Protein AF-A0A6N7EN95-F1 (afdb_monomer_lite)

Structure (mmCIF, N/CA/C/O backbone):
data_AF-A0A6N7EN95-F1
#
_entry.id   AF-A0A6N7EN95-F1
#
loop_
_atom_site.group_PDB
_atom_site.id
_atom_site.type_symbol
_atom_site.label_atom_id
_atom_site.label_alt_id
_atom_site.label_comp_id
_atom_site.label_asym_id
_atom_site.label_entity_id
_atom_site.label_seq_id
_atom_site.pdbx_PDB_ins_code
_atom_site.Cartn_x
_atom_site.Cartn_y
_atom_site.Cartn_z
_atom_site.occupancy
_atom_site.B_iso_or_equiv
_atom_site.auth_seq_id
_atom_site.auth_comp_id
_atom_site.auth_asym_id
_atom_site.auth_atom_id
_atom_site.pdbx_PDB_model_num
ATOM 1 N N . MET A 1 1 ? 85.388 50.270 72.461 1.00 39.97 1 MET A N 1
ATOM 2 C CA . MET A 1 1 ? 84.090 49.680 72.062 1.00 39.97 1 MET A CA 1
ATOM 3 C C . MET A 1 1 ? 83.543 50.421 70.844 1.00 39.97 1 MET A C 1
ATOM 5 O O . MET A 1 1 ? 82.698 51.275 71.014 1.00 39.97 1 MET A O 1
ATOM 9 N N . HIS A 1 2 ? 84.027 50.167 69.629 1.00 35.53 2 HIS A N 1
ATOM 10 C CA . HIS A 1 2 ? 83.474 50.779 68.408 1.00 35.53 2 HIS A CA 1
ATOM 11 C C . HIS A 1 2 ? 83.763 49.827 67.250 1.00 35.53 2 HIS A C 1
ATOM 13 O O . HIS A 1 2 ? 84.926 49.604 66.914 1.00 35.53 2 HIS A O 1
ATOM 19 N N . ARG A 1 3 ? 82.724 49.184 66.707 1.00 32.31 3 ARG A N 1
ATOM 20 C CA . ARG A 1 3 ? 82.883 48.308 65.543 1.00 32.31 3 ARG A CA 1
ATOM 21 C C . ARG A 1 3 ? 82.785 49.149 64.276 1.00 32.31 3 ARG A C 1
ATOM 23 O O . ARG A 1 3 ? 81.854 49.924 64.101 1.00 32.31 3 ARG A O 1
ATOM 30 N N . ARG A 1 4 ? 83.835 49.013 63.471 1.00 33.12 4 ARG A N 1
ATOM 31 C CA . ARG A 1 4 ? 84.148 49.755 62.253 1.00 33.12 4 ARG A CA 1
ATOM 32 C C . ARG A 1 4 ? 83.297 49.284 61.070 1.00 33.12 4 ARG A C 1
ATOM 34 O O . ARG A 1 4 ? 83.069 48.087 60.919 1.00 33.12 4 ARG A O 1
ATOM 41 N N . SER A 1 5 ? 82.948 50.237 60.212 1.00 30.73 5 SER A N 1
ATOM 42 C CA . SER A 1 5 ? 82.682 50.057 58.775 1.00 30.73 5 SER A CA 1
ATOM 43 C C . SER A 1 5 ? 84.017 50.143 57.984 1.00 30.73 5 SER A C 1
ATOM 45 O O . SER A 1 5 ? 85.054 50.408 58.593 1.00 30.73 5 SER A O 1
ATOM 47 N N . PRO A 1 6 ? 84.035 50.078 56.639 1.00 58.72 6 PRO A N 1
ATOM 48 C CA . PRO A 1 6 ? 83.734 48.917 55.798 1.00 58.72 6 PRO A CA 1
ATOM 49 C C . PRO A 1 6 ? 84.796 48.729 54.685 1.00 58.72 6 PRO A C 1
ATOM 51 O O . PRO A 1 6 ? 85.619 49.602 54.437 1.00 58.72 6 PRO A O 1
ATOM 54 N N . ALA A 1 7 ? 84.731 47.615 53.961 1.00 33.44 7 ALA A N 1
ATOM 55 C CA . ALA A 1 7 ? 85.091 47.502 52.543 1.00 33.44 7 ALA A CA 1
ATOM 56 C C . ALA A 1 7 ? 84.696 46.092 52.091 1.00 33.44 7 ALA A C 1
ATOM 58 O O . ALA A 1 7 ? 84.994 45.148 52.814 1.00 33.44 7 ALA A O 1
ATOM 59 N N . PHE A 1 8 ? 84.040 45.938 50.939 1.00 33.56 8 PHE A N 1
ATOM 60 C CA . PHE A 1 8 ? 84.607 45.181 49.816 1.00 33.56 8 PHE A CA 1
ATOM 61 C C . PHE A 1 8 ? 83.678 45.143 48.590 1.00 33.56 8 PHE A C 1
ATOM 63 O O . PHE A 1 8 ? 82.497 44.821 48.669 1.00 33.56 8 PHE A O 1
ATOM 70 N N . LEU A 1 9 ? 84.312 45.527 47.482 1.00 30.59 9 LEU A N 1
ATOM 71 C CA . LEU A 1 9 ? 84.196 45.147 46.073 1.00 30.59 9 LEU A CA 1
ATOM 72 C C . LEU A 1 9 ? 83.122 44.148 45.576 1.00 30.59 9 LEU A C 1
ATOM 74 O O . LEU A 1 9 ? 83.003 43.023 46.045 1.00 30.59 9 LEU A O 1
ATOM 78 N N . LEU A 1 10 ? 82.500 44.599 44.480 1.00 30.03 10 LEU A N 1
ATOM 79 C CA . LEU A 1 10 ? 82.187 43.961 43.188 1.00 30.03 10 LEU A CA 1
ATOM 80 C C . LEU A 1 10 ? 82.237 42.422 42.990 1.00 30.03 10 LEU A C 1
ATOM 82 O O . LEU A 1 10 ? 83.296 41.808 43.005 1.00 30.03 10 LEU A O 1
ATOM 86 N N . LEU A 1 11 ? 81.074 41.928 42.530 1.00 33.12 11 LEU A N 1
ATOM 87 C CA . LEU A 1 11 ? 80.771 41.357 41.195 1.00 33.12 11 LEU A CA 1
ATOM 88 C C . LEU A 1 11 ? 81.369 39.992 40.772 1.00 33.12 11 LEU A C 1
ATOM 90 O O . LEU A 1 11 ? 82.533 39.923 40.397 1.00 33.12 11 LEU A O 1
ATOM 94 N N . ALA A 1 12 ? 80.502 38.971 40.633 1.00 28.48 12 ALA A N 1
ATOM 95 C CA . ALA A 1 12 ? 80.379 38.121 39.430 1.00 28.48 12 ALA A CA 1
ATOM 96 C C . ALA A 1 12 ? 79.202 37.107 39.497 1.00 28.48 12 ALA A C 1
ATOM 98 O O . ALA A 1 12 ? 79.010 36.430 40.499 1.00 28.48 12 ALA A O 1
ATOM 99 N N . ALA A 1 13 ? 78.522 36.980 38.347 1.00 28.05 13 ALA A N 1
ATOM 100 C CA . ALA A 1 13 ? 77.900 35.793 37.728 1.00 28.05 13 ALA A CA 1
ATOM 101 C C . ALA A 1 13 ? 76.597 35.128 38.264 1.00 28.05 13 ALA A C 1
ATOM 103 O O . ALA A 1 13 ? 76.589 34.378 39.230 1.00 28.05 13 ALA A O 1
ATOM 104 N N . ALA A 1 14 ? 75.553 35.304 37.433 1.00 33.88 14 ALA A N 1
ATOM 105 C CA . ALA A 1 14 ? 74.666 34.300 36.810 1.00 33.88 14 ALA A CA 1
ATOM 106 C C . ALA A 1 14 ? 73.691 33.441 37.648 1.00 33.88 14 ALA A C 1
ATOM 108 O O . ALA A 1 14 ? 74.094 32.501 38.320 1.00 33.88 14 ALA A O 1
ATOM 109 N N . ALA A 1 15 ? 72.385 33.629 37.395 1.00 32.56 15 ALA A N 1
ATOM 110 C CA . ALA A 1 15 ? 71.439 32.527 37.173 1.00 32.56 15 ALA A CA 1
ATOM 111 C C . ALA A 1 15 ? 70.184 33.001 36.404 1.00 32.56 15 ALA A C 1
ATOM 113 O O . ALA A 1 15 ? 69.513 33.952 36.789 1.00 32.56 15 ALA A O 1
ATOM 114 N N . SER A 1 16 ? 69.955 32.307 35.291 1.00 34.66 16 SER A N 1
ATOM 115 C CA . SER A 1 16 ? 68.832 32.190 34.353 1.00 34.66 16 SER A CA 1
ATOM 116 C C . SER A 1 16 ? 67.488 32.894 34.605 1.00 34.66 16 SER A C 1
ATOM 118 O O . SER A 1 16 ? 66.854 32.748 35.647 1.00 34.66 16 SER A O 1
ATOM 120 N N . LEU A 1 17 ? 66.989 33.515 33.525 1.00 32.72 17 LEU A N 1
ATOM 121 C CA . LEU A 1 17 ? 65.579 33.842 33.298 1.00 32.72 17 LEU A CA 1
ATOM 122 C C . LEU A 1 17 ? 64.712 32.572 33.359 1.00 32.72 17 LEU A C 1
ATOM 124 O O . LEU A 1 17 ? 64.920 31.644 32.578 1.00 32.72 17 LEU A O 1
ATOM 128 N N . ALA A 1 18 ? 63.681 32.582 34.202 1.00 37.47 18 ALA A N 1
ATOM 129 C CA . ALA A 1 18 ? 62.499 31.751 34.015 1.00 37.47 18 ALA A CA 1
ATOM 130 C C . ALA A 1 18 ? 61.424 32.605 33.329 1.00 37.47 18 ALA A C 1
ATOM 132 O O . ALA A 1 18 ? 60.848 33.514 33.926 1.00 37.47 18 ALA A O 1
ATOM 133 N N . THR A 1 19 ? 61.206 32.336 32.045 1.00 41.09 19 THR A N 1
ATOM 134 C CA . THR A 1 19 ? 60.115 32.894 31.244 1.00 41.09 19 THR A CA 1
ATOM 135 C C . THR A 1 19 ? 58.776 32.465 31.839 1.00 41.09 19 THR A C 1
ATOM 137 O O . THR A 1 19 ? 58.497 31.273 31.958 1.00 41.09 19 THR A O 1
ATOM 140 N N . VAL A 1 20 ? 57.934 33.436 32.193 1.00 43.06 20 VAL A N 1
ATOM 141 C CA . VAL A 1 20 ? 56.531 33.198 32.544 1.00 43.06 20 VAL A CA 1
ATOM 142 C C . VAL A 1 20 ? 55.789 32.858 31.252 1.00 43.06 20 VAL A C 1
ATOM 144 O O . VAL A 1 20 ? 55.612 33.710 30.384 1.00 43.06 20 VAL A O 1
ATOM 147 N N . LEU A 1 21 ? 55.399 31.593 31.101 1.00 36.94 21 LEU A N 1
ATOM 148 C CA . LEU A 1 21 ? 54.549 31.139 30.007 1.00 36.94 21 LEU A CA 1
ATOM 149 C C . LEU A 1 21 ? 53.109 31.579 30.314 1.00 36.94 21 LEU A C 1
ATOM 151 O O . LEU A 1 21 ? 52.376 30.896 31.026 1.00 36.94 21 LEU A O 1
ATOM 155 N N . SER A 1 22 ? 52.705 32.747 29.816 1.00 46.09 22 SER A N 1
ATOM 156 C CA . SER A 1 22 ? 51.291 33.125 29.793 1.00 46.09 22 SER A CA 1
ATOM 157 C C . SER A 1 22 ? 50.573 32.208 28.807 1.00 46.09 22 SER A C 1
ATOM 159 O O . SER A 1 22 ? 50.680 32.380 27.593 1.00 46.09 22 SER A O 1
ATOM 161 N N . LEU A 1 23 ? 49.863 31.209 29.330 1.00 34.00 23 LEU A N 1
ATOM 162 C CA . LEU A 1 23 ? 48.922 30.401 28.564 1.00 34.00 23 LEU A CA 1
ATOM 163 C C . LEU A 1 23 ? 47.758 31.307 28.150 1.00 34.00 23 LEU A C 1
ATOM 165 O O . LEU A 1 23 ? 46.778 31.448 28.878 1.00 34.00 23 LEU A O 1
ATOM 169 N N . THR A 1 24 ? 47.871 31.933 26.977 1.00 40.28 24 THR A N 1
ATOM 170 C CA . THR A 1 24 ? 46.675 32.333 26.240 1.00 40.28 24 THR A CA 1
ATOM 171 C C . THR A 1 24 ? 45.939 31.034 25.951 1.00 40.28 24 THR A C 1
ATOM 173 O O . THR A 1 24 ? 46.460 30.136 25.288 1.00 40.28 24 THR A O 1
ATOM 176 N N . THR A 1 25 ? 44.764 30.884 26.544 1.00 40.81 25 THR A N 1
ATOM 177 C CA . THR A 1 25 ? 43.840 29.817 26.189 1.00 40.81 25 THR A CA 1
ATOM 178 C C . THR A 1 25 ? 43.548 30.010 24.704 1.00 40.81 25 THR A C 1
ATOM 180 O O . THR A 1 25 ? 43.082 31.092 24.335 1.00 40.81 25 THR A O 1
ATOM 183 N N . PRO A 1 26 ? 43.844 29.046 23.815 1.00 40.31 26 PRO A N 1
ATOM 184 C CA . PRO A 1 26 ? 43.275 29.135 22.487 1.00 40.31 26 PRO A CA 1
ATOM 185 C C . PRO A 1 26 ? 41.761 29.131 22.685 1.00 40.31 26 PRO A C 1
ATOM 187 O O . PRO A 1 26 ? 41.236 28.313 23.448 1.00 40.31 26 PRO A O 1
ATOM 190 N N . ALA A 1 27 ? 41.067 30.071 22.044 1.00 45.62 27 ALA A N 1
ATOM 191 C CA . ALA A 1 27 ? 39.641 29.932 21.830 1.00 45.62 27 ALA A CA 1
ATOM 192 C C . ALA A 1 27 ? 39.467 28.587 21.122 1.00 45.62 27 ALA A C 1
ATOM 194 O O . ALA A 1 27 ? 39.793 28.446 19.945 1.00 45.62 27 ALA A O 1
ATOM 195 N N . THR A 1 28 ? 39.074 27.575 21.892 1.00 39.22 28 THR A N 1
ATOM 196 C CA . THR A 1 28 ? 38.545 26.332 21.358 1.00 39.22 28 THR A CA 1
ATOM 197 C C . THR A 1 28 ? 37.402 26.782 20.472 1.00 39.22 28 THR A C 1
ATOM 199 O O . THR A 1 28 ? 36.411 27.319 20.969 1.00 39.22 28 THR A O 1
ATOM 202 N N . ALA A 1 29 ? 37.592 26.663 19.157 1.00 43.88 29 ALA A N 1
ATOM 203 C CA . ALA A 1 29 ? 36.465 26.559 18.257 1.00 43.88 29 ALA A CA 1
ATOM 204 C C . ALA A 1 29 ? 35.543 25.535 18.914 1.00 43.88 29 ALA A C 1
ATOM 206 O O . ALA A 1 29 ? 36.007 24.443 19.261 1.00 43.88 29 ALA A O 1
ATOM 207 N N . ALA A 1 30 ? 34.306 25.943 19.210 1.00 36.22 30 ALA A N 1
ATOM 208 C CA . ALA A 1 30 ? 33.291 25.003 19.647 1.00 36.22 30 ALA A CA 1
ATOM 209 C C . ALA A 1 30 ? 33.414 23.771 18.742 1.00 36.22 30 ALA A C 1
ATOM 211 O O . ALA A 1 30 ? 33.622 23.969 17.537 1.00 36.22 30 ALA A O 1
ATOM 212 N N . PRO A 1 31 ? 33.385 22.537 19.280 1.00 39.22 31 PRO A N 1
ATOM 213 C CA . PRO A 1 31 ? 33.208 21.401 18.398 1.00 39.22 31 PRO A CA 1
ATOM 214 C C . PRO A 1 31 ? 32.013 21.765 17.523 1.00 39.22 31 PRO A C 1
ATOM 216 O O . PRO A 1 31 ? 30.967 22.170 18.034 1.00 39.22 31 PRO A O 1
ATOM 219 N N . GLU A 1 32 ? 32.218 21.775 16.210 1.00 42.56 32 GLU A N 1
ATOM 220 C CA . GLU A 1 32 ? 31.098 21.693 15.298 1.00 42.56 32 GLU A CA 1
ATOM 221 C C . GLU A 1 32 ? 30.432 20.388 15.717 1.00 42.56 32 GLU A C 1
ATOM 223 O O . GLU A 1 32 ? 30.977 19.310 15.483 1.00 42.56 32 GLU A O 1
ATOM 228 N N . ASP A 1 33 ? 29.374 20.500 16.522 1.00 35.94 33 ASP A N 1
ATOM 229 C CA . ASP A 1 33 ? 28.506 19.395 16.866 1.00 35.94 33 ASP A CA 1
ATOM 230 C C . ASP A 1 33 ? 27.955 18.927 15.518 1.00 35.94 33 ASP A C 1
ATOM 232 O O . ASP A 1 33 ? 26.940 19.430 15.033 1.00 35.94 33 ASP A O 1
ATOM 236 N N . GLU A 1 34 ? 28.686 18.030 14.850 1.00 48.00 34 GLU A N 1
ATOM 237 C CA . GLU A 1 34 ? 28.149 17.191 13.799 1.00 48.00 34 GLU A CA 1
ATOM 238 C C . GLU A 1 34 ? 27.002 16.448 14.472 1.00 48.00 34 GLU A C 1
ATOM 240 O O . GLU A 1 34 ? 27.200 15.439 15.155 1.00 48.00 34 GLU A O 1
ATOM 245 N N . GLU A 1 35 ? 25.794 17.008 14.359 1.00 48.88 35 GLU A N 1
ATOM 246 C CA . GLU A 1 35 ? 24.576 16.286 14.673 1.00 48.88 35 GLU A CA 1
ATOM 247 C C . GLU A 1 35 ? 24.741 14.893 14.063 1.00 48.88 35 GLU A C 1
ATOM 249 O O . GLU A 1 35 ? 25.069 14.811 12.873 1.00 48.88 35 GLU A O 1
ATOM 254 N N . PRO A 1 36 ? 24.563 13.801 14.833 1.00 51.09 36 PRO A N 1
ATOM 255 C CA . PRO A 1 36 ? 24.619 12.471 14.257 1.00 51.09 36 PRO A CA 1
ATOM 256 C C . PRO A 1 36 ? 23.619 12.469 13.110 1.00 51.09 36 PRO A C 1
ATOM 258 O O . PRO A 1 36 ? 22.418 12.617 13.341 1.00 51.09 36 PRO A O 1
ATOM 261 N N . VAL A 1 37 ? 24.146 12.416 11.884 1.00 63.66 37 VAL A N 1
ATOM 262 C CA . VAL A 1 37 ? 23.413 12.650 10.642 1.00 63.66 37 VAL A CA 1
ATOM 263 C C . VAL A 1 37 ? 22.156 11.795 10.712 1.00 63.66 37 VAL A C 1
ATOM 265 O O . VAL A 1 37 ? 22.244 10.570 10.676 1.00 63.66 37 VAL A O 1
ATOM 268 N N . GLY A 1 38 ? 20.995 12.418 10.947 1.00 80.94 38 GLY A N 1
ATOM 269 C CA . GLY A 1 38 ? 19.787 11.677 11.311 1.00 80.94 38 GLY A CA 1
ATOM 270 C C . GLY A 1 38 ? 19.462 10.589 10.277 1.00 80.94 38 GLY A C 1
ATOM 271 O O . GLY A 1 38 ? 19.929 10.663 9.140 1.00 80.94 38 GLY A O 1
ATOM 272 N N . PRO A 1 39 ? 18.647 9.576 10.612 1.00 87.56 39 PRO A N 1
ATOM 273 C CA . PRO A 1 39 ? 18.440 8.407 9.749 1.00 87.56 39 PRO A CA 1
ATOM 274 C C . PRO A 1 39 ? 18.016 8.758 8.309 1.00 87.56 39 PRO A C 1
ATOM 276 O O . PRO A 1 39 ? 18.431 8.092 7.364 1.00 87.56 39 PRO A O 1
ATOM 279 N N . LEU A 1 40 ? 17.252 9.843 8.133 1.00 90.56 40 LEU A N 1
ATOM 280 C CA . LEU A 1 40 ? 16.866 10.396 6.828 1.00 90.56 40 LEU A CA 1
ATOM 281 C C . LEU A 1 40 ? 18.088 10.910 6.043 1.00 90.56 40 LEU A C 1
ATOM 283 O O . LEU A 1 40 ? 18.313 10.495 4.909 1.00 90.56 40 LEU A O 1
ATOM 287 N N . ASN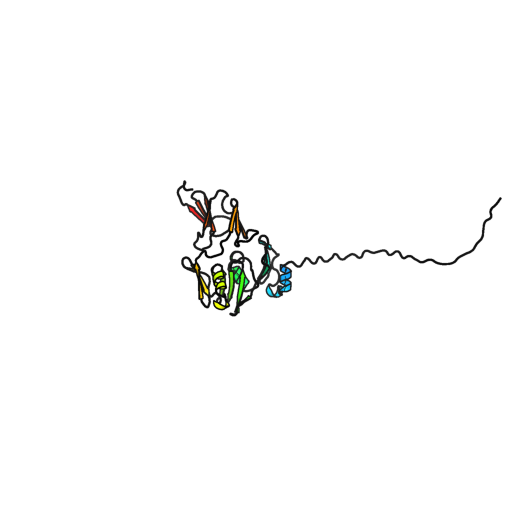 A 1 41 ? 18.927 11.732 6.672 1.00 89.94 41 ASN A N 1
ATOM 288 C CA . ASN A 1 41 ? 20.134 12.292 6.061 1.00 89.94 41 ASN A CA 1
ATOM 289 C C . ASN A 1 41 ? 21.179 11.201 5.765 1.00 89.94 41 ASN A C 1
ATOM 291 O O . ASN A 1 41 ? 21.843 11.245 4.733 1.00 89.94 41 ASN A O 1
ATOM 295 N N . THR A 1 42 ? 21.282 10.179 6.624 1.00 92.25 42 THR A N 1
ATOM 296 C CA . THR A 1 42 ? 22.133 9.005 6.360 1.00 92.25 42 THR A CA 1
ATOM 297 C C . THR A 1 42 ? 21.669 8.277 5.104 1.00 92.25 42 THR A C 1
ATOM 299 O O . THR A 1 42 ? 22.482 7.890 4.267 1.00 92.25 42 THR A O 1
ATOM 302 N N . TRP A 1 43 ? 20.354 8.096 4.948 1.00 94.12 43 TRP A N 1
ATOM 303 C CA . TRP A 1 43 ? 19.804 7.480 3.747 1.00 94.12 43 TRP A CA 1
ATOM 304 C C . TRP A 1 43 ? 20.080 8.334 2.507 1.00 94.12 43 TRP A C 1
ATOM 306 O O . TRP A 1 43 ? 20.535 7.788 1.504 1.00 94.12 43 TRP A O 1
ATOM 316 N N . MET A 1 44 ? 19.878 9.654 2.592 1.00 95.00 44 MET A N 1
ATOM 317 C CA . MET A 1 44 ? 20.168 10.586 1.497 1.00 95.00 44 MET A CA 1
ATOM 318 C C . MET A 1 44 ? 21.626 10.488 1.040 1.00 95.00 44 MET A C 1
ATOM 320 O O . MET A 1 44 ? 21.883 10.399 -0.156 1.00 95.00 44 MET A O 1
ATOM 324 N N . PHE A 1 45 ? 22.574 10.433 1.976 1.00 92.75 45 PHE A N 1
ATOM 325 C CA . PHE A 1 45 ? 23.996 10.307 1.660 1.00 92.75 45 PHE A CA 1
ATOM 326 C C . PHE A 1 45 ? 24.350 8.946 1.039 1.00 92.75 45 PHE A C 1
ATOM 328 O O . PHE A 1 45 ? 25.057 8.884 0.040 1.00 92.75 45 PHE A O 1
ATOM 335 N N . ASN A 1 46 ? 23.831 7.847 1.594 1.00 93.50 46 ASN A N 1
ATOM 336 C CA . ASN A 1 46 ? 24.215 6.493 1.177 1.00 93.50 46 ASN A CA 1
ATOM 337 C C . ASN A 1 46 ? 23.545 6.001 -0.118 1.00 93.50 46 ASN A C 1
ATOM 339 O O . ASN A 1 46 ? 23.933 4.953 -0.628 1.00 93.50 46 ASN A O 1
ATOM 343 N N . ASN A 1 47 ? 22.506 6.685 -0.608 1.00 93.75 47 ASN A N 1
ATOM 344 C CA . ASN A 1 47 ? 21.678 6.217 -1.728 1.00 93.75 47 ASN A CA 1
ATOM 345 C C . ASN A 1 47 ? 21.584 7.239 -2.868 1.00 93.75 47 ASN A C 1
ATOM 347 O O . ASN A 1 47 ? 20.611 7.201 -3.621 1.00 93.75 47 ASN A O 1
ATOM 351 N N . ASP A 1 48 ? 22.537 8.173 -2.957 1.00 94.69 48 ASP A N 1
ATOM 352 C CA . ASP A 1 48 ? 22.501 9.291 -3.910 1.00 94.69 48 ASP A CA 1
ATOM 353 C C . ASP A 1 48 ? 21.136 10.004 -3.877 1.00 94.69 48 ASP A C 1
ATOM 355 O O . ASP A 1 48 ? 20.479 10.250 -4.890 1.00 94.69 48 ASP A O 1
ATOM 359 N N . GLY A 1 49 ? 20.652 10.270 -2.661 1.00 93.25 49 GLY A N 1
ATOM 360 C CA . GLY A 1 49 ? 19.270 10.656 -2.401 1.00 93.25 49 GLY A CA 1
ATOM 361 C C . GLY A 1 49 ? 18.851 11.932 -3.119 1.00 93.25 49 GLY A C 1
ATOM 362 O O . GLY A 1 49 ? 17.707 12.027 -3.547 1.00 93.25 49 GLY A O 1
ATOM 363 N N . GLU A 1 50 ? 19.766 12.875 -3.333 1.00 93.94 50 GLU A N 1
ATOM 364 C CA . GLU A 1 50 ? 19.497 14.077 -4.132 1.00 93.94 50 GLU A CA 1
ATOM 365 C C . GLU A 1 50 ? 19.170 13.743 -5.596 1.00 93.94 50 GLU A C 1
ATOM 367 O O . GLU A 1 50 ? 18.239 14.305 -6.175 1.00 93.94 50 GLU A O 1
ATOM 372 N N . ASP A 1 51 ? 19.840 12.760 -6.198 1.00 96.12 51 ASP A N 1
ATOM 373 C CA . ASP A 1 51 ? 19.527 12.333 -7.563 1.00 96.12 51 ASP A CA 1
ATOM 374 C C . ASP A 1 51 ? 18.185 11.586 -7.613 1.00 96.12 51 ASP A C 1
ATOM 376 O O . ASP A 1 51 ? 17.352 11.815 -8.509 1.00 96.12 51 ASP A O 1
ATOM 380 N N . VAL A 1 52 ? 17.941 10.731 -6.615 1.00 95.56 52 VAL A N 1
ATOM 381 C CA . VAL A 1 52 ? 16.751 9.873 -6.519 1.00 95.56 52 VAL A CA 1
ATOM 382 C C . VAL A 1 52 ? 15.483 10.664 -6.182 1.00 95.56 52 VAL A C 1
ATOM 384 O O . VAL A 1 52 ? 14.464 10.534 -6.866 1.00 95.56 52 VAL A O 1
ATOM 387 N N . LEU A 1 53 ? 15.529 11.473 -5.126 1.00 96.94 53 LEU A N 1
ATOM 388 C CA . LEU A 1 53 ? 14.391 12.181 -4.539 1.00 96.94 53 LEU A CA 1
ATOM 389 C C . LEU A 1 53 ? 14.347 13.665 -4.909 1.00 96.94 53 LEU A C 1
ATOM 391 O O . LEU A 1 53 ? 13.259 14.246 -4.920 1.00 96.94 53 LEU A O 1
ATOM 395 N N . GLY A 1 54 ? 15.482 14.264 -5.264 1.00 96.56 54 GLY A N 1
ATOM 396 C CA . GLY A 1 54 ? 15.616 15.715 -5.339 1.00 96.56 54 GLY A CA 1
ATOM 397 C C . GLY A 1 54 ? 15.599 16.372 -3.960 1.00 96.56 54 GLY A C 1
ATOM 398 O O . GLY A 1 54 ? 15.450 15.714 -2.924 1.00 96.56 54 GLY A O 1
ATOM 399 N N . GLY A 1 55 ? 15.681 17.701 -3.978 1.00 94.06 55 GLY A N 1
ATOM 400 C CA . GLY A 1 55 ? 15.731 18.494 -2.758 1.00 94.06 55 GLY A CA 1
ATOM 401 C C . GLY A 1 55 ? 14.479 18.350 -1.889 1.00 94.06 55 GLY A C 1
ATOM 402 O O . GLY A 1 55 ? 13.378 18.036 -2.362 1.00 94.06 55 GLY A O 1
ATOM 403 N N . GLU A 1 56 ? 14.661 18.613 -0.600 1.00 95.69 56 GLU A N 1
ATOM 404 C CA . GLU A 1 56 ? 13.596 18.639 0.399 1.00 95.69 56 GLU A CA 1
ATOM 405 C C . GLU A 1 56 ? 12.552 19.721 0.075 1.00 95.69 56 GLU A C 1
ATOM 407 O O . GLU A 1 56 ? 12.871 20.844 -0.319 1.00 95.69 56 GLU A O 1
ATOM 412 N N . THR A 1 57 ? 11.277 19.388 0.263 1.00 97.38 57 THR A N 1
ATOM 413 C CA . THR A 1 57 ? 10.139 20.307 0.061 1.00 97.38 57 THR A CA 1
ATOM 414 C C . THR A 1 57 ? 9.309 20.508 1.327 1.00 97.38 57 THR A C 1
ATOM 416 O O . THR A 1 57 ? 8.407 21.345 1.355 1.00 97.38 57 THR A O 1
ATOM 419 N N . SER A 1 58 ? 9.628 19.774 2.394 1.00 96.12 58 SER A N 1
ATOM 420 C CA . SER A 1 58 ? 9.046 19.948 3.720 1.00 96.12 58 SER A CA 1
ATOM 421 C C . SER A 1 58 ? 10.102 19.766 4.808 1.00 96.12 58 SER A C 1
ATOM 423 O O . SER A 1 58 ? 11.104 19.077 4.621 1.00 96.12 58 SER A O 1
ATOM 425 N N . ALA A 1 59 ? 9.821 20.296 5.998 1.00 93.06 59 ALA A N 1
ATOM 426 C CA . ALA A 1 59 ? 10.450 19.779 7.208 1.00 93.06 59 ALA A CA 1
ATOM 427 C C . ALA A 1 59 ? 10.003 18.323 7.453 1.00 93.06 59 ALA A C 1
ATOM 429 O O . ALA A 1 59 ? 8.939 17.905 6.977 1.00 93.06 59 ALA A O 1
ATOM 430 N N . ARG A 1 60 ? 10.783 17.560 8.227 1.00 92.75 60 ARG A N 1
ATOM 431 C CA . ARG A 1 60 ? 10.343 16.261 8.760 1.00 92.75 60 ARG A CA 1
ATOM 432 C C . ARG A 1 60 ? 9.086 16.430 9.618 1.00 92.75 60 ARG A C 1
ATOM 434 O O . ARG A 1 60 ? 9.019 17.341 10.442 1.00 92.75 60 ARG A O 1
ATOM 441 N N . TYR A 1 61 ? 8.112 15.541 9.458 1.00 89.75 61 TYR A N 1
ATOM 442 C CA . TYR A 1 61 ? 6.863 15.550 10.218 1.00 89.75 61 TYR A CA 1
ATOM 443 C C . TYR A 1 61 ? 6.505 14.148 10.713 1.00 89.75 61 TYR A C 1
ATOM 445 O O . TYR A 1 61 ? 6.822 13.139 10.083 1.00 89.75 61 TYR A O 1
ATOM 453 N N . GLN A 1 62 ? 5.867 14.081 11.880 1.00 86.56 62 GLN A N 1
ATOM 454 C CA . GLN A 1 62 ? 5.516 12.822 12.526 1.00 86.56 62 GLN A CA 1
ATOM 455 C C . GLN A 1 62 ? 4.283 12.197 11.857 1.00 86.56 62 GLN A C 1
ATOM 457 O O . GLN A 1 62 ? 3.288 12.878 11.620 1.00 86.56 62 GLN A O 1
ATOM 462 N N . ILE A 1 63 ? 4.354 10.898 11.560 1.00 83.31 63 ILE A N 1
ATOM 463 C CA . ILE A 1 63 ? 3.298 10.115 10.882 1.00 83.31 63 ILE A CA 1
ATOM 464 C C . ILE A 1 63 ? 2.847 8.899 11.703 1.00 83.31 63 ILE A C 1
ATOM 466 O O . ILE A 1 63 ? 2.092 8.058 11.227 1.00 83.31 63 ILE A O 1
ATOM 470 N N . GLY A 1 64 ? 3.343 8.788 12.931 1.00 75.12 64 GLY A N 1
ATOM 471 C CA . GLY A 1 64 ? 3.055 7.724 13.880 1.00 75.12 64 GLY A CA 1
ATOM 472 C C . GLY A 1 64 ? 3.931 7.892 15.118 1.00 75.12 64 GLY A C 1
ATOM 473 O O . GLY A 1 64 ? 4.813 8.751 15.149 1.00 75.12 64 GLY A O 1
ATOM 474 N N . LEU A 1 65 ? 3.717 7.078 16.151 1.00 66.19 65 LEU A N 1
ATOM 475 C CA . LEU A 1 65 ? 4.433 7.252 17.419 1.00 66.19 65 LEU A CA 1
ATOM 476 C C . LEU A 1 65 ? 5.964 7.174 17.260 1.00 66.19 65 LEU A C 1
ATOM 478 O O . LEU A 1 65 ? 6.670 7.977 17.856 1.00 66.19 65 LEU A O 1
ATOM 482 N N . ASN A 1 66 ? 6.445 6.276 16.394 1.00 79.38 66 ASN A N 1
ATOM 483 C CA . ASN A 1 66 ? 7.867 6.061 16.097 1.00 79.38 66 ASN A CA 1
ATOM 484 C C . ASN A 1 66 ? 8.160 6.168 14.593 1.00 79.38 66 ASN A C 1
ATOM 486 O O . ASN A 1 66 ? 8.971 5.414 14.057 1.00 79.38 66 ASN A O 1
ATOM 490 N N . ALA A 1 67 ? 7.434 7.041 13.893 1.00 86.56 67 ALA A N 1
ATOM 491 C CA . ALA A 1 67 ? 7.574 7.189 12.454 1.00 86.56 67 ALA A CA 1
ATOM 492 C C . ALA A 1 67 ? 7.521 8.656 12.028 1.00 86.56 67 ALA A C 1
ATOM 494 O O . ALA A 1 67 ? 6.684 9.432 12.500 1.00 86.56 67 ALA A O 1
ATOM 495 N N . TYR A 1 68 ? 8.385 9.009 11.081 1.00 91.25 68 TYR A N 1
ATOM 496 C CA . TYR A 1 68 ? 8.481 10.342 10.497 1.00 91.25 68 TYR A CA 1
ATOM 497 C C . TYR A 1 68 ? 8.564 10.238 8.976 1.00 91.25 68 TYR A C 1
ATOM 499 O O . TYR A 1 68 ? 9.105 9.267 8.443 1.00 91.25 68 TYR A O 1
ATOM 507 N N . ALA A 1 69 ? 8.059 11.251 8.282 1.00 94.94 69 ALA A N 1
ATOM 508 C CA . ALA A 1 69 ? 8.255 11.415 6.850 1.00 94.94 69 ALA A CA 1
ATOM 509 C C . ALA A 1 69 ? 8.789 12.804 6.514 1.00 94.94 69 ALA A C 1
ATOM 511 O O . ALA A 1 69 ? 8.634 13.756 7.280 1.00 94.94 69 ALA A O 1
ATOM 512 N N . GLN A 1 70 ? 9.391 12.901 5.336 1.00 97.56 70 GLN A N 1
ATOM 513 C CA . GLN A 1 70 ? 9.799 14.151 4.717 1.00 97.56 70 GLN A CA 1
ATOM 514 C C . GLN A 1 70 ? 9.454 14.118 3.228 1.00 97.56 70 GLN A C 1
ATOM 516 O O . GLN A 1 70 ? 9.697 13.116 2.549 1.00 97.56 70 GLN A O 1
ATOM 521 N N . GLU A 1 71 ? 8.849 15.195 2.727 1.00 97.69 71 GLU A N 1
ATOM 522 C CA . GLU A 1 71 ? 8.541 15.339 1.306 1.00 97.69 71 GLU A CA 1
ATOM 523 C C . GLU A 1 71 ? 9.764 15.837 0.539 1.00 97.69 71 GLU A C 1
ATOM 525 O O . GLU A 1 71 ? 10.423 16.798 0.942 1.00 97.69 71 GLU A O 1
ATOM 530 N N . HIS A 1 72 ? 9.992 15.253 -0.629 1.00 97.94 72 HIS A N 1
ATOM 531 C CA . HIS A 1 72 ? 10.991 15.673 -1.603 1.00 97.94 72 HIS A CA 1
ATOM 532 C C . HIS A 1 72 ? 10.334 15.882 -2.969 1.00 97.94 72 HIS A C 1
ATOM 534 O O . HIS A 1 72 ? 9.212 15.442 -3.227 1.00 97.94 72 HIS A O 1
ATOM 540 N N . GLN A 1 73 ? 11.047 16.532 -3.883 1.00 97.38 73 GLN A N 1
ATOM 541 C CA . GLN A 1 73 ? 10.526 16.874 -5.211 1.00 97.38 73 GLN A CA 1
ATOM 542 C C . GLN A 1 73 ? 9.982 15.669 -6.000 1.00 97.38 73 GLN A C 1
ATOM 544 O O . GLN A 1 73 ? 8.975 15.789 -6.697 1.00 97.38 73 GLN A O 1
ATOM 549 N N . LYS A 1 74 ? 10.645 14.509 -5.913 1.00 97.25 74 LYS A N 1
ATOM 550 C CA . LYS A 1 74 ? 10.319 13.296 -6.686 1.00 97.25 74 LYS A CA 1
ATOM 551 C C . LYS A 1 74 ? 9.728 12.172 -5.834 1.00 97.25 74 LYS A C 1
ATOM 553 O O . LYS A 1 74 ? 9.501 11.076 -6.356 1.00 97.25 74 LYS A O 1
ATOM 558 N N . GLY A 1 75 ? 9.498 12.393 -4.543 1.00 97.94 75 GLY A N 1
ATOM 559 C CA . GLY A 1 75 ? 9.086 11.322 -3.649 1.00 97.94 75 GLY A CA 1
ATOM 560 C C . GLY A 1 75 ? 8.981 11.729 -2.193 1.00 97.94 75 GLY A C 1
ATOM 561 O O . GLY A 1 75 ? 8.976 12.903 -1.845 1.00 97.94 75 GLY A O 1
ATOM 562 N N . ARG A 1 76 ? 8.907 10.722 -1.332 1.00 98.31 76 ARG A N 1
ATOM 563 C CA . ARG A 1 76 ? 8.830 10.891 0.113 1.00 98.31 76 ARG A CA 1
ATOM 564 C C . ARG A 1 76 ? 9.741 9.892 0.798 1.00 98.31 76 ARG A C 1
ATOM 566 O O . ARG A 1 76 ? 9.727 8.708 0.451 1.00 98.31 76 ARG A O 1
ATOM 573 N N . LEU A 1 77 ? 10.497 10.369 1.777 1.00 98.06 77 LEU A N 1
ATOM 574 C CA . LEU A 1 77 ? 11.360 9.538 2.600 1.00 98.06 77 LEU A CA 1
ATOM 575 C C . LEU A 1 77 ? 10.656 9.222 3.920 1.00 98.06 77 LEU A C 1
ATOM 577 O O . LEU A 1 77 ? 10.111 10.115 4.566 1.00 98.06 77 LEU A O 1
ATOM 581 N N . TYR A 1 78 ? 10.642 7.947 4.295 1.00 96.69 78 TYR A N 1
ATOM 582 C CA . TYR A 1 78 ? 10.006 7.441 5.506 1.00 96.69 78 TYR A CA 1
ATOM 583 C C . TYR A 1 78 ? 11.066 6.892 6.446 1.00 96.69 78 TYR A C 1
ATOM 585 O O . TYR A 1 78 ? 11.826 6.023 6.039 1.00 96.69 78 TYR A O 1
ATOM 593 N N . ALA A 1 79 ? 11.076 7.335 7.700 1.00 94.88 79 ALA A N 1
ATOM 594 C CA . ALA A 1 79 ? 11.816 6.700 8.784 1.00 94.88 79 ALA A CA 1
ATOM 595 C C . ALA A 1 79 ? 10.813 6.033 9.728 1.00 94.88 79 ALA A C 1
ATOM 597 O O . ALA A 1 79 ? 9.977 6.711 10.324 1.00 94.88 79 ALA A O 1
ATOM 598 N N . THR A 1 80 ? 10.870 4.708 9.834 1.00 91.44 80 THR A N 1
ATOM 599 C CA . THR A 1 80 ? 9.912 3.883 10.587 1.00 91.44 80 THR A CA 1
ATOM 600 C C . THR A 1 80 ? 10.651 2.811 11.395 1.00 91.44 80 THR A C 1
ATOM 602 O O . THR A 1 80 ? 11.847 2.613 11.168 1.00 91.44 80 THR A O 1
ATOM 605 N N . PRO A 1 81 ? 9.980 2.063 12.292 1.00 87.00 81 PRO A N 1
ATOM 606 C CA . PRO A 1 81 ? 10.632 0.984 13.037 1.00 87.00 81 PRO A CA 1
ATOM 607 C C . PRO A 1 81 ? 11.226 -0.129 12.161 1.00 87.00 81 PRO A C 1
ATOM 609 O O . PRO A 1 81 ? 12.136 -0.818 12.611 1.00 87.00 81 PRO A O 1
ATOM 612 N N . VAL A 1 82 ? 10.737 -0.304 10.925 1.00 86.06 82 VAL A N 1
ATOM 613 C CA . VAL A 1 82 ? 11.272 -1.303 9.981 1.00 86.06 82 VAL A CA 1
ATOM 614 C C . VAL A 1 82 ? 12.477 -0.796 9.185 1.00 86.06 82 VAL A C 1
ATOM 616 O O . VAL A 1 82 ? 13.180 -1.598 8.578 1.00 86.06 82 VAL A O 1
ATOM 619 N N . GLY A 1 83 ? 12.749 0.513 9.210 1.00 89.88 83 GLY A N 1
ATOM 620 C CA . GLY A 1 83 ? 13.874 1.119 8.506 1.00 89.88 83 GLY A CA 1
ATOM 621 C C . GLY A 1 83 ? 13.547 2.456 7.848 1.00 89.88 83 GLY A C 1
ATOM 622 O O . GLY A 1 83 ? 12.461 3.026 8.024 1.00 89.88 83 GLY A O 1
ATOM 623 N N . VAL A 1 84 ? 14.528 2.953 7.088 1.00 96.25 84 VAL A N 1
ATOM 624 C CA . VAL A 1 84 ? 14.401 4.160 6.266 1.00 96.25 84 VAL A CA 1
ATOM 625 C C . VAL A 1 84 ? 14.217 3.762 4.808 1.00 96.25 84 VAL A C 1
ATOM 627 O O . VAL A 1 84 ? 15.094 3.126 4.224 1.00 96.25 84 VAL A O 1
ATOM 630 N N . HIS A 1 85 ? 13.090 4.150 4.216 1.00 97.88 85 HIS A N 1
ATOM 631 C CA . HIS A 1 85 ? 12.747 3.796 2.842 1.00 97.88 85 HIS A CA 1
ATOM 632 C C . HIS A 1 85 ? 12.175 4.994 2.089 1.00 97.88 85 HIS A C 1
ATOM 634 O O . HIS A 1 85 ? 11.284 5.697 2.571 1.00 97.88 85 HIS A O 1
ATOM 640 N N . ALA A 1 86 ? 12.664 5.200 0.870 1.00 98.12 86 ALA A N 1
ATOM 641 C CA . ALA A 1 86 ? 12.117 6.178 -0.056 1.00 98.12 86 ALA A CA 1
ATOM 642 C C . ALA A 1 86 ? 11.015 5.557 -0.913 1.00 98.12 86 ALA A C 1
ATOM 644 O O . ALA A 1 86 ? 11.176 4.455 -1.436 1.00 98.12 86 ALA A O 1
ATOM 645 N N . VAL A 1 87 ? 9.937 6.303 -1.131 1.00 98.62 87 VAL A N 1
ATOM 646 C CA . VAL A 1 87 ? 8.940 6.017 -2.167 1.00 98.62 87 VAL A CA 1
ATOM 647 C C . VAL A 1 87 ? 9.044 7.138 -3.190 1.00 98.62 87 VAL A C 1
ATOM 649 O O . VAL A 1 87 ? 8.799 8.294 -2.850 1.00 98.62 87 VAL A O 1
ATOM 652 N N . TYR A 1 88 ? 9.422 6.828 -4.431 1.00 98.31 88 TYR A N 1
ATOM 653 C CA . TYR A 1 88 ? 9.771 7.855 -5.421 1.00 98.31 88 TYR A CA 1
ATOM 654 C C . TYR A 1 88 ? 9.286 7.540 -6.843 1.00 98.31 88 TYR A C 1
ATOM 656 O O . TYR A 1 88 ? 8.812 6.442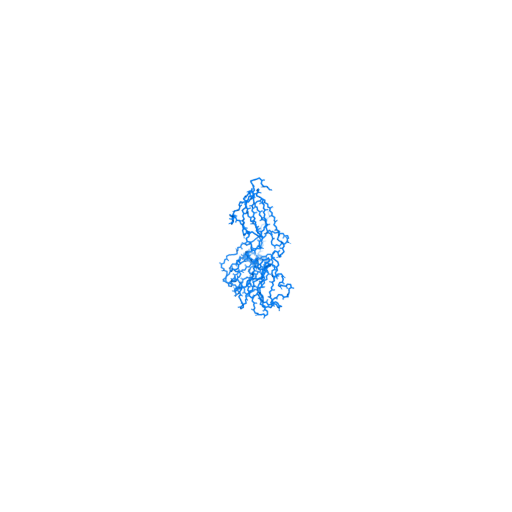 -7.151 1.00 98.31 88 TYR A O 1
ATOM 664 N N . GLY A 1 89 ? 9.350 8.546 -7.717 1.00 96.62 89 GLY A N 1
ATOM 665 C CA . GLY A 1 89 ? 9.045 8.434 -9.142 1.00 96.62 89 GLY A CA 1
ATOM 666 C C . GLY A 1 89 ? 7.631 7.921 -9.441 1.00 96.62 89 GLY A C 1
ATOM 667 O O . GLY A 1 89 ? 6.634 8.353 -8.850 1.00 96.62 89 GLY A O 1
ATOM 668 N N . ASN A 1 90 ? 7.526 6.987 -10.389 1.00 96.62 90 ASN A N 1
ATOM 669 C CA . ASN A 1 90 ? 6.227 6.462 -10.818 1.00 96.62 90 ASN A CA 1
ATOM 670 C C . ASN A 1 90 ? 5.551 5.608 -9.736 1.00 96.62 90 ASN A C 1
ATOM 672 O O . ASN A 1 90 ? 4.321 5.610 -9.660 1.00 96.62 90 ASN A O 1
ATOM 676 N N . VAL A 1 91 ? 6.327 4.928 -8.881 1.00 98.44 91 VAL A N 1
ATOM 677 C CA . VAL A 1 91 ? 5.781 4.181 -7.738 1.00 98.44 91 VAL A CA 1
ATOM 678 C C . VAL A 1 91 ? 5.182 5.148 -6.722 1.00 98.44 91 VAL A C 1
ATOM 680 O O . VAL A 1 91 ? 4.047 4.937 -6.310 1.00 98.44 91 VAL A O 1
ATOM 683 N N . TYR A 1 92 ? 5.858 6.257 -6.399 1.00 98.44 92 TYR A N 1
ATOM 684 C CA . TYR A 1 92 ? 5.290 7.309 -5.542 1.00 98.44 92 TYR A CA 1
ATOM 685 C C . TYR A 1 92 ? 4.003 7.897 -6.107 1.00 98.44 92 TYR A C 1
ATOM 687 O O . TYR A 1 92 ? 2.991 7.983 -5.411 1.00 98.44 92 TYR A O 1
ATOM 695 N N . SER A 1 93 ? 4.013 8.226 -7.397 1.00 97.62 93 SER A N 1
ATOM 696 C CA . SER A 1 93 ? 2.834 8.760 -8.075 1.00 97.62 93 SER A CA 1
ATOM 697 C C . SER A 1 93 ? 1.647 7.789 -7.996 1.00 97.62 93 SER A C 1
ATOM 699 O O . SER A 1 93 ? 0.514 8.208 -7.762 1.00 97.62 93 SER A O 1
ATOM 701 N N . ALA A 1 94 ? 1.888 6.485 -8.167 1.00 97.88 94 ALA A N 1
ATOM 702 C CA . ALA A 1 94 ? 0.865 5.453 -8.017 1.00 97.88 94 ALA A CA 1
ATOM 703 C C . ALA A 1 94 ? 0.407 5.282 -6.562 1.00 97.88 94 ALA A C 1
ATOM 705 O O . ALA A 1 94 ? -0.790 5.218 -6.295 1.00 97.88 94 ALA A O 1
ATOM 706 N N . PHE A 1 95 ? 1.350 5.261 -5.627 1.00 98.00 95 PHE A N 1
ATOM 707 C CA . PHE A 1 95 ? 1.112 5.135 -4.196 1.00 98.00 95 PHE A CA 1
ATOM 708 C C . PHE A 1 95 ? 0.219 6.253 -3.657 1.00 98.00 95 PHE A C 1
ATOM 710 O O . PHE A 1 95 ? -0.793 5.965 -3.021 1.00 98.00 95 PHE A O 1
ATOM 717 N N . VAL A 1 96 ? 0.510 7.516 -3.981 1.00 96.50 96 VAL A N 1
ATOM 718 C CA . VAL A 1 96 ? -0.319 8.660 -3.566 1.00 96.50 96 VAL A CA 1
ATOM 719 C C . VAL A 1 96 ? -1.729 8.569 -4.154 1.00 96.50 96 VAL A C 1
ATOM 721 O O . VAL A 1 96 ? -2.700 8.740 -3.418 1.00 96.50 96 VAL A O 1
ATOM 724 N N . ARG A 1 97 ? -1.873 8.213 -5.443 1.00 95.94 97 ARG A N 1
ATOM 725 C CA . ARG A 1 97 ? -3.196 7.998 -6.071 1.00 95.94 97 ARG A CA 1
ATOM 726 C C . ARG A 1 97 ? -4.017 6.909 -5.381 1.00 95.94 97 ARG A C 1
ATOM 728 O O . ARG A 1 97 ? -5.240 6.949 -5.424 1.00 95.94 97 ARG A O 1
ATOM 735 N N . GLN A 1 98 ? -3.349 5.948 -4.754 1.00 90.44 98 GLN A N 1
ATOM 736 C CA . GLN A 1 98 ? -3.970 4.842 -4.030 1.00 90.44 98 GLN A CA 1
ATOM 737 C C . GLN A 1 98 ? -4.272 5.173 -2.560 1.00 90.44 98 GLN A C 1
ATOM 739 O O . GLN A 1 98 ? -4.676 4.283 -1.817 1.00 90.44 98 GLN A O 1
ATOM 744 N N . GLY A 1 99 ? -4.102 6.432 -2.140 1.00 89.25 99 GLY A N 1
ATOM 745 C CA . GLY A 1 99 ? -4.318 6.891 -0.763 1.00 89.25 99 GLY A CA 1
ATOM 746 C C . GLY A 1 99 ? -3.063 6.856 0.115 1.00 89.25 99 GLY A C 1
ATOM 747 O O . GLY A 1 99 ? -3.147 7.102 1.317 1.00 89.25 99 GLY A O 1
ATOM 748 N N . GLY A 1 100 ? -1.900 6.565 -0.472 1.00 90.69 100 GLY A N 1
ATOM 749 C CA . GLY A 1 100 ? -0.605 6.577 0.196 1.00 90.69 100 GLY A CA 1
ATOM 750 C C . GLY A 1 100 ? -0.527 5.629 1.391 1.00 90.69 100 GLY A C 1
ATOM 751 O O . GLY A 1 100 ? -1.140 4.558 1.417 1.00 90.69 100 GLY A O 1
ATOM 752 N N . HIS A 1 101 ? 0.222 6.047 2.412 1.00 90.81 101 HIS A N 1
ATOM 753 C CA . HIS A 1 101 ? 0.476 5.224 3.594 1.00 90.81 101 HIS A CA 1
ATOM 754 C C . HIS A 1 101 ? -0.798 4.931 4.399 1.00 90.81 101 HIS A C 1
ATOM 756 O O . HIS A 1 101 ? -0.865 3.900 5.054 1.00 90.81 101 HIS A O 1
ATOM 762 N N . GLY A 1 102 ? -1.848 5.750 4.277 1.00 83.38 102 GLY A N 1
ATOM 763 C CA . GLY A 1 102 ? -3.147 5.465 4.895 1.00 83.38 102 GLY A CA 1
ATOM 764 C C . GLY A 1 102 ? -3.902 4.281 4.272 1.00 83.38 102 GLY A C 1
ATOM 765 O O . GLY A 1 102 ? -4.874 3.807 4.851 1.00 83.38 102 GLY A O 1
ATOM 766 N N . LYS A 1 103 ? -3.495 3.800 3.087 1.00 84.31 103 LYS A N 1
ATOM 767 C CA . LYS A 1 103 ? -4.133 2.664 2.389 1.00 84.31 103 LYS A CA 1
ATOM 768 C C . LYS A 1 103 ? -3.197 1.505 2.074 1.00 84.31 103 LYS A C 1
ATOM 770 O O . LYS A 1 103 ? -3.672 0.405 1.809 1.00 84.31 103 LYS A O 1
ATOM 775 N N . MET A 1 104 ? -1.894 1.752 2.049 1.00 88.06 104 MET A N 1
ATOM 776 C CA . MET A 1 104 ? -0.875 0.735 1.772 1.00 88.06 104 MET A CA 1
ATOM 777 C C . MET A 1 104 ? 0.019 0.454 2.988 1.00 88.06 104 MET A C 1
ATOM 779 O O . MET A 1 104 ? 0.767 -0.518 2.969 1.00 88.06 104 MET A O 1
ATOM 783 N N . GLY A 1 105 ? -0.061 1.268 4.044 1.00 88.44 105 GLY A N 1
ATOM 784 C CA . GLY A 1 105 ? 0.902 1.260 5.142 1.00 88.44 105 GLY A CA 1
ATOM 785 C C . GLY A 1 105 ? 2.243 1.886 4.751 1.00 88.44 105 GLY A C 1
ATOM 786 O O . GLY A 1 105 ? 2.395 2.468 3.670 1.00 88.44 105 GLY A O 1
ATOM 787 N N . PHE A 1 106 ? 3.220 1.797 5.649 1.00 91.62 106 PHE A N 1
ATOM 788 C CA . PHE A 1 106 ? 4.566 2.306 5.397 1.00 91.62 106 PHE A CA 1
ATOM 789 C C . PHE A 1 106 ? 5.356 1.397 4.445 1.00 91.62 106 PHE A C 1
ATOM 791 O O . PHE A 1 106 ? 5.106 0.189 4.420 1.00 91.62 106 PHE A O 1
ATOM 798 N N . PRO A 1 107 ? 6.296 1.949 3.654 1.00 97.12 107 PRO A N 1
ATOM 799 C CA . PRO A 1 107 ? 7.207 1.137 2.851 1.00 97.12 107 PRO A CA 1
ATOM 800 C C . PRO A 1 107 ? 8.068 0.236 3.745 1.00 97.12 107 PRO A C 1
ATOM 802 O O . PRO A 1 107 ? 8.581 0.682 4.770 1.00 97.12 107 PRO A O 1
ATOM 805 N N . THR A 1 108 ? 8.239 -1.019 3.335 1.00 95.38 108 THR A N 1
ATOM 806 C CA . THR A 1 108 ? 9.025 -2.043 4.054 1.00 95.38 108 THR A CA 1
ATOM 807 C C . THR A 1 108 ? 10.266 -2.485 3.281 1.00 95.38 108 THR A C 1
ATOM 809 O O . THR A 1 108 ? 11.053 -3.293 3.766 1.00 95.38 108 THR A O 1
ATOM 812 N N . SER A 1 109 ? 10.437 -1.983 2.058 1.00 96.75 109 SER A N 1
ATOM 813 C CA . SER A 1 109 ? 11.541 -2.325 1.166 1.00 96.75 109 SER A CA 1
ATOM 814 C C . SER A 1 109 ? 11.976 -1.117 0.343 1.00 96.75 109 SER A C 1
ATOM 816 O O . SER A 1 109 ? 11.239 -0.137 0.177 1.00 96.75 109 SER A O 1
ATOM 818 N N . SER A 1 110 ? 13.182 -1.196 -0.212 1.00 96.19 110 SER A N 1
ATOM 819 C CA . SER A 1 110 ? 13.577 -0.344 -1.333 1.00 96.19 110 SER A CA 1
ATOM 820 C C . SER A 1 110 ? 12.862 -0.788 -2.609 1.00 96.19 110 SER A C 1
ATOM 822 O O . SER A 1 110 ? 12.578 -1.970 -2.796 1.00 96.19 110 SER A O 1
ATOM 824 N N . GLN A 1 111 ? 12.603 0.153 -3.517 1.00 96.88 111 GLN A N 1
ATOM 825 C CA . GLN A 1 111 ? 12.044 -0.167 -4.829 1.00 96.88 111 GLN A CA 1
ATOM 826 C C . GLN A 1 111 ? 12.975 -1.117 -5.605 1.00 96.88 111 GLN A C 1
ATOM 828 O O . GLN A 1 111 ? 14.175 -0.862 -5.711 1.00 96.88 111 GLN A O 1
ATOM 833 N N . SER A 1 112 ? 12.411 -2.160 -6.208 1.00 95.88 112 SER A N 1
ATOM 834 C CA . SER A 1 112 ? 13.105 -3.128 -7.057 1.00 95.88 112 SER A CA 1
ATOM 835 C C . SER A 1 112 ? 12.501 -3.174 -8.466 1.00 95.88 112 SER A C 1
ATOM 837 O O . SER A 1 112 ? 11.490 -2.526 -8.765 1.00 95.88 112 SER A O 1
ATOM 839 N N . VAL A 1 113 ? 13.157 -3.912 -9.362 1.00 96.56 113 VAL A N 1
ATOM 840 C CA . VAL A 1 113 ? 12.688 -4.160 -10.729 1.00 96.56 113 VAL A CA 1
ATOM 841 C C . VAL A 1 113 ? 12.572 -5.665 -10.922 1.00 96.56 113 VAL A C 1
ATOM 843 O O . VAL A 1 113 ? 13.517 -6.406 -10.666 1.00 96.56 113 VAL A O 1
ATOM 846 N N . THR A 1 114 ? 11.395 -6.113 -11.342 1.00 95.44 114 THR A N 1
ATOM 847 C CA . THR A 1 114 ? 11.132 -7.521 -11.666 1.00 95.44 114 THR A CA 1
ATOM 848 C C . THR A 1 114 ? 11.817 -7.917 -12.979 1.00 95.44 114 THR A C 1
ATOM 850 O O . THR A 1 114 ? 12.172 -7.055 -13.780 1.00 95.44 114 THR A O 1
ATOM 853 N N . GLU A 1 115 ? 11.931 -9.218 -13.259 1.00 92.06 115 GLU A N 1
ATOM 854 C CA . GLU A 1 115 ? 12.486 -9.724 -14.530 1.00 92.06 115 GLU A CA 1
ATOM 855 C C . GLU A 1 115 ? 11.730 -9.199 -15.765 1.00 92.06 115 GLU A C 1
ATOM 857 O O . GLU A 1 115 ? 12.332 -8.953 -16.806 1.00 92.06 115 GLU A O 1
ATOM 862 N N . SER A 1 116 ? 10.423 -8.947 -15.629 1.00 91.19 116 SER A N 1
ATOM 863 C CA . SER A 1 116 ? 9.577 -8.353 -16.678 1.00 91.19 116 SER A CA 1
ATOM 864 C C . SER A 1 116 ? 9.823 -6.851 -16.914 1.00 91.19 116 SER A C 1
ATOM 866 O O . SER A 1 116 ? 9.230 -6.253 -17.809 1.00 91.19 116 SER A O 1
ATOM 868 N N . GLY A 1 117 ? 10.662 -6.208 -16.095 1.00 95.38 117 GLY A N 1
ATOM 869 C CA . GLY A 1 117 ? 10.916 -4.767 -16.135 1.00 95.38 117 GLY A CA 1
ATOM 870 C C . GLY A 1 117 ? 9.912 -3.917 -15.348 1.00 95.38 117 GLY A C 1
ATOM 871 O O . GLY A 1 117 ? 10.066 -2.696 -15.285 1.00 95.38 117 GLY A O 1
ATOM 872 N N . ALA A 1 118 ? 8.901 -4.518 -14.710 1.00 97.44 118 ALA A N 1
ATOM 873 C CA . ALA A 1 118 ? 8.007 -3.777 -13.822 1.00 97.44 118 ALA A CA 1
ATOM 874 C C . ALA A 1 118 ? 8.738 -3.308 -12.559 1.00 97.44 118 ALA A C 1
ATOM 876 O O . ALA A 1 118 ? 9.504 -4.070 -11.964 1.00 97.44 118 ALA A O 1
ATOM 877 N N . ARG A 1 119 ? 8.449 -2.081 -12.116 1.00 98.38 119 ARG A N 1
ATOM 878 C CA . ARG A 1 119 ? 8.892 -1.569 -10.813 1.00 98.38 119 ARG A CA 1
ATOM 879 C C . ARG A 1 119 ? 7.963 -2.082 -9.722 1.00 98.38 119 ARG A C 1
ATOM 881 O O . ARG A 1 119 ? 6.745 -2.038 -9.892 1.00 98.38 119 ARG A O 1
ATOM 888 N N . LEU A 1 120 ? 8.541 -2.508 -8.607 1.00 97.44 120 LEU A N 1
ATOM 889 C CA . LEU A 1 120 ? 7.829 -2.993 -7.430 1.00 97.44 120 LEU A CA 1
ATOM 890 C C . LEU A 1 120 ? 8.387 -2.329 -6.171 1.00 97.44 120 LEU A C 1
ATOM 892 O O . LEU A 1 120 ? 9.593 -2.131 -6.051 1.00 97.44 120 LEU A O 1
ATOM 896 N N . GLN A 1 121 ? 7.510 -2.012 -5.225 1.00 98.69 121 GLN A N 1
ATOM 897 C CA . GLN A 1 121 ? 7.900 -1.740 -3.846 1.00 98.69 121 GLN A CA 1
ATOM 898 C C . GLN A 1 121 ? 6.893 -2.369 -2.885 1.00 98.69 121 GLN A C 1
ATOM 900 O O . GLN A 1 121 ? 5.684 -2.310 -3.124 1.00 98.69 121 GLN A O 1
ATOM 905 N N . GLU A 1 122 ? 7.399 -2.959 -1.808 1.00 98.19 122 GLU A N 1
ATOM 906 C CA . GLU A 1 122 ? 6.587 -3.535 -0.737 1.00 98.19 122 GLU A CA 1
ATOM 907 C C . GLU A 1 122 ? 6.275 -2.514 0.359 1.00 98.19 122 GLU A C 1
ATOM 909 O O . GLU A 1 122 ? 7.076 -1.626 0.677 1.00 98.19 122 GLU A O 1
ATOM 914 N N . PHE A 1 123 ? 5.099 -2.687 0.945 1.00 96.56 123 PHE A N 1
ATOM 915 C CA . PHE A 1 123 ? 4.527 -1.906 2.025 1.00 96.56 123 PHE A CA 1
ATOM 916 C C . PHE A 1 123 ? 3.881 -2.852 3.044 1.00 96.56 123 PHE A C 1
ATOM 918 O O . PHE A 1 123 ? 3.599 -4.013 2.745 1.00 96.56 123 PHE A O 1
ATOM 925 N N . GLN A 1 124 ? 3.568 -2.349 4.238 1.00 90.31 124 GLN A N 1
ATOM 926 C CA . GLN A 1 124 ? 2.974 -3.172 5.302 1.00 90.31 124 GLN A CA 1
ATOM 927 C C . GLN A 1 124 ? 1.691 -3.911 4.869 1.00 90.31 124 GLN A C 1
ATOM 929 O O . GLN A 1 124 ? 1.435 -5.009 5.352 1.00 90.31 124 GLN A O 1
ATOM 934 N N . LEU A 1 125 ? 0.889 -3.337 3.960 1.00 85.62 125 LEU A N 1
ATOM 935 C CA . LEU A 1 125 ? -0.390 -3.918 3.524 1.00 85.62 125 LEU A CA 1
ATOM 936 C C . LEU A 1 125 ? -0.356 -4.541 2.114 1.00 85.62 125 LEU A C 1
ATOM 938 O O . LEU A 1 125 ? -1.413 -4.859 1.560 1.00 85.62 125 LEU A O 1
ATOM 942 N N . GLY A 1 126 ? 0.827 -4.738 1.526 1.00 93.44 126 GLY A N 1
ATOM 943 C CA . GLY A 1 126 ? 0.995 -5.391 0.224 1.00 93.44 126 GLY A CA 1
ATOM 944 C C . GLY A 1 126 ? 2.111 -4.771 -0.611 1.00 93.44 126 GLY A C 1
ATOM 945 O O . GLY A 1 126 ? 3.063 -4.223 -0.074 1.00 93.44 126 GLY A O 1
ATOM 946 N N . ALA A 1 127 ? 1.988 -4.796 -1.934 1.00 98.12 127 ALA A N 1
ATOM 947 C CA . ALA A 1 127 ? 2.966 -4.189 -2.837 1.00 98.12 127 ALA A CA 1
ATOM 948 C C . ALA A 1 127 ? 2.314 -3.258 -3.863 1.00 98.12 127 ALA A C 1
ATOM 950 O O . ALA A 1 127 ? 1.149 -3.420 -4.231 1.00 98.12 127 ALA A O 1
ATOM 951 N N . MET A 1 128 ? 3.079 -2.278 -4.342 1.00 98.50 128 MET A N 1
ATOM 952 C CA . MET A 1 128 ? 2.725 -1.445 -5.491 1.00 98.50 128 MET A CA 1
ATOM 953 C C . MET A 1 128 ? 3.530 -1.885 -6.708 1.00 98.50 128 MET A C 1
ATOM 955 O O . MET A 1 128 ? 4.758 -1.898 -6.649 1.00 98.50 128 MET A O 1
ATOM 959 N N . PHE A 1 129 ? 2.849 -2.167 -7.819 1.00 98.56 129 PHE A N 1
ATOM 960 C CA . PHE A 1 129 ? 3.478 -2.474 -9.101 1.00 98.56 129 PHE A CA 1
ATOM 961 C C . PHE A 1 129 ? 3.252 -1.344 -10.099 1.00 98.56 129 PHE A C 1
ATOM 963 O O . PHE A 1 129 ? 2.157 -0.787 -10.182 1.00 98.56 129 PHE A O 1
ATOM 970 N N . VAL A 1 130 ? 4.273 -1.045 -10.900 1.00 98.50 130 VAL A N 1
ATOM 971 C CA . VAL A 1 130 ? 4.181 -0.163 -12.067 1.00 98.50 130 VAL A CA 1
ATOM 972 C C . VAL A 1 130 ? 4.804 -0.869 -13.267 1.00 98.50 130 VAL A C 1
ATOM 974 O O . VAL A 1 130 ? 6.008 -1.122 -13.289 1.00 98.50 130 VAL A O 1
ATOM 977 N N . SER A 1 131 ? 3.981 -1.171 -14.267 1.00 98.00 131 SER A N 1
ATOM 978 C CA . SER A 1 131 ? 4.343 -1.915 -15.477 1.00 98.00 131 SER A CA 1
ATOM 979 C C . SER A 1 131 ? 3.664 -1.302 -16.715 1.00 98.00 131 SER A C 1
ATOM 981 O O . SER A 1 131 ? 2.865 -0.370 -16.576 1.00 98.00 131 SER A O 1
ATOM 983 N N . PRO A 1 132 ? 3.927 -1.813 -17.933 1.00 97.31 132 PRO A N 1
ATOM 984 C CA . PRO A 1 132 ? 3.173 -1.423 -19.128 1.00 97.31 132 PRO A CA 1
ATOM 985 C C . PRO A 1 132 ? 1.659 -1.674 -19.031 1.00 97.31 132 PRO A C 1
ATOM 987 O O . PRO A 1 132 ? 0.896 -1.003 -19.720 1.00 97.31 132 PRO A O 1
ATOM 990 N N . HIS A 1 133 ? 1.214 -2.592 -18.162 1.00 97.62 133 HIS A N 1
ATOM 991 C CA . HIS A 1 133 ? -0.214 -2.846 -17.920 1.00 97.62 133 HIS A CA 1
ATOM 992 C C . HIS A 1 133 ? -0.876 -1.746 -17.085 1.00 97.62 133 HIS A C 1
ATOM 994 O O . HIS A 1 133 ? -2.096 -1.601 -17.107 1.00 97.62 133 HIS A O 1
ATOM 1000 N N . GLY A 1 134 ? -0.088 -0.964 -16.343 1.00 97.81 134 GLY A N 1
ATOM 1001 C CA . GLY A 1 134 ? -0.575 0.118 -15.498 1.00 97.81 134 GLY A CA 1
ATOM 1002 C C . GLY A 1 134 ? 0.111 0.169 -14.137 1.00 97.81 134 GLY A C 1
ATOM 1003 O O . GLY A 1 134 ? 1.211 -0.347 -13.935 1.00 97.81 134 GLY A O 1
ATOM 1004 N N . SER A 1 135 ? -0.538 0.842 -13.188 1.00 98.25 135 SER A N 1
ATOM 1005 C CA . SER A 1 135 ? -0.085 0.903 -11.797 1.00 98.25 135 SER A CA 1
ATOM 1006 C C . SER A 1 135 ? -1.129 0.280 -10.885 1.00 98.25 135 SER A C 1
ATOM 1008 O O . SER A 1 135 ? -2.191 0.872 -10.679 1.00 98.25 135 SER A O 1
ATOM 1010 N N . PHE A 1 136 ? -0.827 -0.895 -10.342 1.00 98.38 136 PHE A N 1
ATOM 1011 C CA . PHE A 1 136 ? -1.783 -1.675 -9.566 1.00 98.38 136 PHE A CA 1
ATOM 1012 C C . PHE A 1 136 ? -1.187 -2.074 -8.216 1.00 98.38 136 PHE A C 1
ATOM 1014 O O . PHE A 1 136 ? -0.107 -2.671 -8.175 1.00 98.38 136 PHE A O 1
ATOM 1021 N N . PRO A 1 137 ? -1.875 -1.769 -7.102 1.00 97.69 137 PRO A N 1
ATOM 1022 C CA . PRO A 1 137 ? -1.551 -2.396 -5.838 1.00 97.69 137 PRO A CA 1
ATOM 1023 C C . PRO A 1 137 ? -1.980 -3.865 -5.868 1.00 97.69 137 PRO A C 1
ATOM 1025 O O . PRO A 1 137 ? -3.016 -4.209 -6.442 1.00 97.69 137 PRO A O 1
ATOM 1028 N N . VAL A 1 138 ? -1.212 -4.708 -5.193 1.00 97.56 138 VAL A N 1
ATOM 1029 C CA . VAL A 1 138 ? -1.613 -6.060 -4.805 1.00 97.56 138 VAL A CA 1
ATOM 1030 C C . VAL A 1 138 ? -1.611 -6.061 -3.285 1.00 97.56 138 VAL A C 1
ATOM 1032 O O . VAL A 1 138 ? -0.548 -5.975 -2.671 1.00 97.56 138 VAL A O 1
ATOM 1035 N N . ARG A 1 139 ? -2.797 -6.057 -2.672 1.00 92.75 139 ARG A N 1
ATOM 1036 C CA . ARG A 1 139 ? -2.961 -5.945 -1.214 1.00 92.75 139 ARG A CA 1
ATOM 1037 C C . ARG A 1 139 ? -3.166 -7.312 -0.581 1.00 92.75 139 ARG A C 1
ATOM 1039 O O . ARG A 1 139 ? -3.541 -8.270 -1.258 1.00 92.75 139 ARG A O 1
ATOM 1046 N N . PHE A 1 140 ? -2.923 -7.427 0.719 1.00 85.19 140 PHE A N 1
ATOM 1047 C CA . PHE A 1 140 ? -3.418 -8.590 1.453 1.00 85.19 140 PHE A CA 1
ATOM 1048 C C . PHE A 1 140 ? -4.953 -8.642 1.399 1.00 85.19 140 PHE A C 1
ATOM 1050 O O . PHE A 1 140 ? -5.584 -7.586 1.456 1.00 85.19 140 PHE A O 1
ATOM 1057 N N . PRO A 1 141 ? -5.555 -9.844 1.307 1.00 87.25 141 PRO A N 1
ATOM 1058 C CA . PRO A 1 141 ? -4.934 -11.186 1.269 1.00 87.25 141 PRO A CA 1
ATOM 1059 C C . PRO A 1 141 ? -4.314 -11.642 -0.055 1.00 87.25 141 PRO A C 1
ATOM 1061 O O . PRO A 1 141 ? -3.532 -12.597 -0.053 1.00 87.25 141 PRO A O 1
ATOM 1064 N N . VAL A 1 142 ? -4.658 -11.020 -1.184 1.00 92.56 142 VAL A N 1
ATOM 1065 C CA . VAL A 1 142 ? -4.208 -11.463 -2.516 1.00 92.56 142 VAL A CA 1
ATOM 1066 C C . VAL A 1 142 ? -2.679 -11.525 -2.587 1.00 92.56 142 VAL A C 1
ATOM 1068 O O . VAL A 1 142 ? -2.134 -12.516 -3.077 1.00 92.56 142 VAL A O 1
ATOM 1071 N N . TYR A 1 143 ? -1.990 -10.536 -2.011 1.00 94.25 143 TYR A N 1
ATOM 1072 C CA . TYR A 1 143 ? -0.528 -10.469 -1.960 1.00 94.25 143 TYR A CA 1
ATOM 1073 C C . TYR A 1 143 ? 0.110 -11.673 -1.261 1.00 94.25 143 TYR A C 1
ATOM 1075 O O . TYR A 1 143 ? 1.048 -12.272 -1.781 1.00 94.25 143 TYR A O 1
ATOM 1083 N N . GLY A 1 144 ? -0.454 -12.109 -0.132 1.00 88.31 144 GLY A N 1
ATOM 1084 C CA . GLY A 1 144 ? 0.047 -13.284 0.582 1.00 88.31 144 GLY A CA 1
ATOM 1085 C C . GLY A 1 144 ? -0.043 -14.560 -0.257 1.00 88.31 144 GLY A C 1
ATOM 1086 O O . GLY A 1 144 ? 0.881 -15.372 -0.265 1.00 88.31 144 GLY A O 1
ATOM 1087 N N . ARG A 1 145 ? -1.128 -14.734 -1.026 1.00 92.69 145 ARG A N 1
ATOM 1088 C CA . ARG A 1 145 ? -1.247 -15.866 -1.963 1.00 92.69 145 ARG A CA 1
ATOM 1089 C C . ARG A 1 145 ? -0.332 -15.730 -3.173 1.00 92.69 145 ARG A C 1
ATOM 1091 O O . ARG A 1 145 ? 0.115 -16.751 -3.689 1.00 92.69 145 ARG A O 1
ATOM 1098 N N . TYR A 1 146 ? -0.101 -14.509 -3.636 1.00 95.94 146 TYR A N 1
ATOM 1099 C CA . TYR A 1 146 ? 0.774 -14.213 -4.761 1.00 95.94 146 TYR A CA 1
ATOM 1100 C C . TYR A 1 146 ? 2.222 -14.606 -4.454 1.00 95.94 146 TYR A C 1
ATOM 1102 O O . TYR A 1 146 ? 2.795 -15.435 -5.163 1.00 95.94 146 TYR A O 1
ATOM 1110 N N . GLU A 1 147 ? 2.763 -14.120 -3.336 1.00 94.44 147 GLU A N 1
ATOM 1111 C CA . GLU A 1 147 ? 4.119 -14.448 -2.884 1.00 94.44 147 GLU A CA 1
ATOM 1112 C C . GLU A 1 147 ? 4.273 -15.946 -2.591 1.00 94.44 147 GLU A C 1
ATOM 1114 O O . GLU A 1 147 ? 5.206 -16.587 -3.076 1.00 94.44 147 GLU A O 1
ATOM 1119 N N . ALA A 1 148 ? 3.293 -16.562 -1.916 1.00 92.06 148 ALA A N 1
ATOM 1120 C CA . ALA A 1 148 ? 3.316 -17.997 -1.618 1.00 92.06 148 ALA A CA 1
ATOM 1121 C C . ALA A 1 148 ? 3.353 -18.897 -2.869 1.00 92.06 148 ALA A C 1
ATOM 1123 O O . ALA A 1 148 ? 3.738 -20.063 -2.779 1.00 92.06 148 ALA A O 1
ATOM 1124 N N . ARG A 1 149 ? 2.944 -18.385 -4.036 1.00 96.56 149 ARG A N 1
ATOM 1125 C CA . ARG A 1 149 ? 2.985 -19.111 -5.314 1.00 96.56 149 ARG A CA 1
ATOM 1126 C C . ARG A 1 149 ? 4.181 -18.721 -6.193 1.00 96.56 149 ARG A C 1
ATOM 1128 O O . ARG A 1 149 ? 4.269 -19.181 -7.328 1.00 96.56 149 ARG A O 1
ATOM 1135 N N . GLY A 1 150 ? 5.120 -17.932 -5.667 1.00 93.62 150 GLY A N 1
ATOM 1136 C CA . GLY A 1 150 ? 6.364 -17.560 -6.343 1.00 93.62 150 GLY A CA 1
ATOM 1137 C C . GLY A 1 150 ? 6.367 -16.166 -6.973 1.00 93.62 150 GLY A C 1
ATOM 1138 O O . GLY A 1 150 ? 7.273 -15.876 -7.758 1.00 93.62 150 GLY A O 1
ATOM 1139 N N . GLY A 1 151 ? 5.377 -15.330 -6.641 1.00 96.12 151 GLY A N 1
ATOM 1140 C CA . GLY A 1 151 ? 5.339 -13.907 -6.969 1.00 96.12 151 GLY A CA 1
ATOM 1141 C C . GLY A 1 151 ? 5.512 -13.605 -8.459 1.00 96.12 151 GLY A C 1
ATOM 1142 O O . GLY A 1 151 ? 5.116 -14.394 -9.324 1.00 96.12 151 GLY A O 1
ATOM 1143 N N . ALA A 1 152 ? 6.150 -12.470 -8.760 1.00 96.38 152 ALA A N 1
ATOM 1144 C CA . ALA A 1 152 ? 6.267 -11.939 -10.126 1.00 96.38 152 ALA A CA 1
ATOM 1145 C C . ALA A 1 152 ? 6.977 -12.892 -11.087 1.00 96.38 152 ALA A C 1
ATOM 1147 O O . ALA A 1 152 ? 6.663 -12.930 -12.271 1.00 96.38 152 ALA A O 1
ATOM 1148 N N . ARG A 1 153 ? 7.915 -13.688 -10.570 1.00 95.38 153 ARG A N 1
ATOM 1149 C CA . ARG A 1 153 ? 8.701 -14.632 -11.365 1.00 95.38 153 ARG A CA 1
ATOM 1150 C C . ARG A 1 153 ? 7.851 -15.766 -11.938 1.00 95.38 153 ARG A C 1
ATOM 1152 O O . ARG A 1 153 ? 8.140 -16.251 -13.024 1.00 95.38 153 ARG A O 1
ATOM 1159 N N . ILE A 1 154 ? 6.829 -16.219 -11.207 1.00 97.12 154 ILE A N 1
ATOM 1160 C CA . ILE A 1 154 ? 5.979 -17.340 -11.639 1.00 97.12 154 ILE A CA 1
ATOM 1161 C C . ILE A 1 154 ? 4.640 -16.837 -12.181 1.00 97.12 154 ILE A C 1
ATOM 1163 O O . ILE A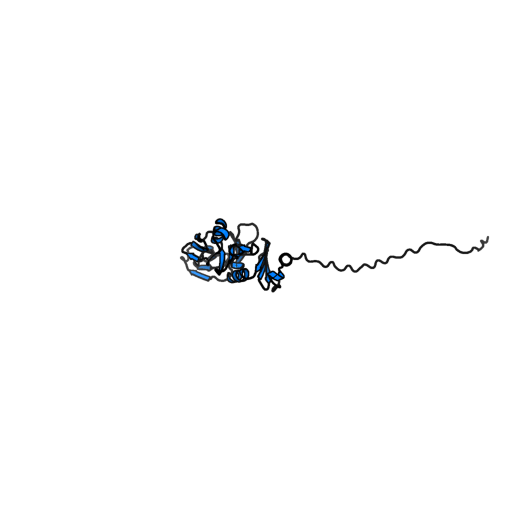 1 154 ? 4.209 -17.252 -13.255 1.00 97.12 154 ILE A O 1
ATOM 1167 N N . LEU A 1 155 ? 3.976 -15.940 -11.452 1.00 97.88 155 LEU A N 1
ATOM 1168 C CA . LEU A 1 155 ? 2.603 -15.518 -11.743 1.00 97.88 155 LEU A CA 1
ATOM 1169 C C . LEU A 1 155 ? 2.547 -14.324 -12.703 1.00 97.88 155 LEU A C 1
ATOM 1171 O O . LEU A 1 155 ? 1.480 -14.045 -13.255 1.00 97.88 155 LEU A O 1
ATOM 1175 N N . GLY A 1 156 ? 3.682 -13.653 -12.908 1.00 98.12 156 GLY A N 1
ATOM 1176 C CA . GLY A 1 156 ? 3.760 -12.382 -13.615 1.00 98.12 156 GLY A CA 1
ATOM 1177 C C . GLY A 1 156 ? 3.220 -11.224 -12.782 1.00 98.12 156 GLY A C 1
ATOM 1178 O O . GLY A 1 156 ? 2.818 -11.390 -11.631 1.00 98.12 156 GLY A O 1
ATOM 1179 N N . VAL A 1 157 ? 3.229 -10.027 -13.354 1.00 98.38 157 VAL A N 1
ATOM 1180 C CA . VAL A 1 157 ? 2.794 -8.806 -12.655 1.00 98.38 157 VAL A CA 1
ATOM 1181 C C . VAL A 1 157 ? 1.270 -8.627 -12.742 1.00 98.38 157 VAL A C 1
ATOM 1183 O O . VAL A 1 157 ? 0.635 -9.233 -13.609 1.00 98.38 157 VAL A O 1
ATOM 1186 N N . PRO A 1 158 ? 0.630 -7.826 -11.864 1.00 98.62 158 PRO A N 1
ATOM 1187 C CA . PRO A 1 158 ? -0.802 -7.560 -11.977 1.00 98.62 158 PRO A CA 1
ATOM 1188 C C . PRO A 1 158 ? -1.134 -6.859 -13.299 1.00 98.62 158 PRO A C 1
ATOM 1190 O O . PRO A 1 158 ? -0.462 -5.905 -13.702 1.00 98.62 158 PRO A O 1
ATOM 1193 N N . THR A 1 159 ? -2.206 -7.310 -13.946 1.00 98.50 159 THR A N 1
ATOM 1194 C CA . THR A 1 159 ? -2.713 -6.765 -15.219 1.00 98.50 159 THR A CA 1
ATOM 1195 C C . THR A 1 159 ? -3.965 -5.907 -15.034 1.00 98.50 159 THR A C 1
ATOM 1197 O O . THR A 1 159 ? -4.436 -5.275 -15.978 1.00 98.50 159 THR A O 1
ATOM 1200 N N . GLY A 1 160 ? -4.494 -5.840 -13.811 1.00 97.81 160 GLY A N 1
ATOM 1201 C CA . GLY A 1 160 ? -5.653 -5.026 -13.474 1.00 97.81 160 GLY A CA 1
ATOM 1202 C C . GLY A 1 160 ? -5.800 -4.760 -11.974 1.00 97.81 160 GLY A C 1
ATOM 1203 O O . GLY A 1 160 ? -5.039 -5.293 -11.155 1.00 97.81 160 GLY A O 1
ATOM 1204 N N . PRO A 1 161 ? -6.784 -3.923 -11.596 1.00 96.50 161 PRO A N 1
ATOM 1205 C CA . PRO A 1 161 ? -7.104 -3.680 -10.198 1.00 96.50 161 PRO A CA 1
ATOM 1206 C C . PRO A 1 161 ? -7.715 -4.926 -9.546 1.00 96.50 161 PRO A C 1
ATOM 1208 O O . PRO A 1 161 ? -8.309 -5.777 -10.211 1.00 96.50 161 PRO A O 1
ATOM 1211 N N . GLU A 1 162 ? -7.614 -4.998 -8.221 1.00 94.38 162 GLU A N 1
ATOM 1212 C CA . GLU A 1 162 ? -8.409 -5.932 -7.427 1.00 94.38 162 GLU A CA 1
ATOM 1213 C C . GLU A 1 162 ? -9.90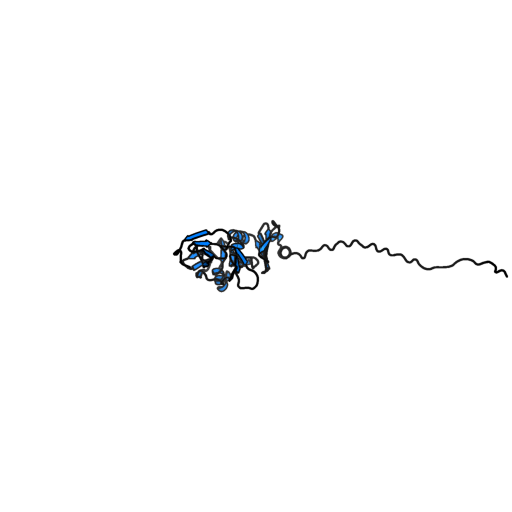8 -5.636 -7.598 1.00 94.38 162 GLU A C 1
ATOM 1215 O O . GLU A 1 162 ? -10.337 -4.479 -7.631 1.00 94.38 162 GLU A O 1
ATOM 1220 N N . ARG A 1 163 ? -10.709 -6.696 -7.707 1.00 93.69 163 ARG A N 1
ATOM 1221 C CA . ARG A 1 163 ? -12.166 -6.635 -7.836 1.00 93.69 163 ARG A CA 1
ATOM 1222 C C . ARG A 1 163 ? -12.841 -7.593 -6.864 1.00 93.69 163 ARG A C 1
ATOM 1224 O O . ARG A 1 163 ? -12.355 -8.696 -6.613 1.00 93.69 163 ARG A O 1
ATOM 1231 N N . VAL A 1 164 ? -14.009 -7.192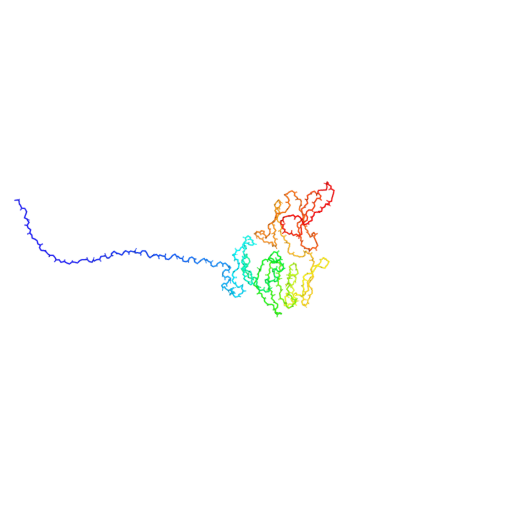 -6.374 1.00 86.94 164 VAL A N 1
ATOM 1232 C CA . VAL A 1 164 ? -14.892 -8.057 -5.585 1.00 86.94 164 VAL A CA 1
ATOM 1233 C C . VAL A 1 164 ? -15.810 -8.820 -6.538 1.00 86.94 164 VAL A C 1
ATOM 1235 O O . VAL A 1 164 ? -16.514 -8.215 -7.345 1.00 86.94 164 VAL A O 1
ATOM 1238 N N . VAL A 1 165 ? -15.813 -10.151 -6.445 1.00 87.94 165 VAL A N 1
ATOM 1239 C CA . VAL A 1 165 ? -16.715 -11.030 -7.206 1.00 87.94 165 VAL A CA 1
ATOM 1240 C C . VAL A 1 165 ? -17.407 -11.978 -6.231 1.00 87.94 165 VAL A C 1
ATOM 1242 O O . VAL A 1 165 ? -16.815 -12.949 -5.755 1.00 87.94 165 VAL A O 1
ATOM 1245 N N . GLY A 1 166 ? -18.665 -11.683 -5.898 1.00 86.00 166 GLY A N 1
ATOM 1246 C CA . GLY A 1 166 ? -19.367 -12.369 -4.811 1.00 86.00 166 GLY A CA 1
ATOM 1247 C C . GLY A 1 166 ? -18.624 -12.185 -3.482 1.00 86.00 166 GLY A C 1
ATOM 1248 O O . GLY A 1 166 ? -18.226 -11.075 -3.148 1.00 86.00 166 GLY A O 1
ATOM 1249 N N . ASN A 1 167 ? -18.384 -13.274 -2.745 1.00 80.75 167 ASN A N 1
ATOM 1250 C CA . ASN A 1 167 ? -17.625 -13.245 -1.486 1.00 80.75 167 ASN A CA 1
ATOM 1251 C C . ASN A 1 167 ? -16.105 -13.444 -1.678 1.00 80.75 167 ASN A C 1
ATOM 1253 O O . ASN A 1 167 ? -15.441 -14.075 -0.852 1.00 80.75 167 ASN A O 1
ATOM 1257 N N . ARG A 1 168 ? -15.545 -13.004 -2.811 1.00 86.69 168 ARG A N 1
ATOM 1258 C CA . ARG A 1 168 ? -14.128 -13.214 -3.142 1.00 86.69 168 ARG A CA 1
ATOM 1259 C C . ARG A 1 168 ? -13.459 -11.924 -3.595 1.00 86.69 168 ARG A C 1
ATOM 1261 O O . ARG A 1 168 ? -14.048 -11.170 -4.367 1.00 86.69 168 ARG A O 1
ATOM 1268 N N . LEU A 1 169 ? -12.217 -11.725 -3.162 1.00 87.94 169 LEU A N 1
ATOM 1269 C CA . LEU A 1 169 ? -11.290 -10.768 -3.761 1.00 87.94 169 LEU A CA 1
ATOM 1270 C C . LEU A 1 169 ? -10.567 -11.462 -4.911 1.00 87.94 169 LEU A C 1
ATOM 1272 O O . LEU A 1 169 ? -10.103 -12.597 -4.771 1.00 87.94 169 LEU A O 1
ATOM 1276 N N . VAL A 1 170 ? -10.538 -10.812 -6.068 1.00 95.81 170 VAL A N 1
ATOM 1277 C CA . VAL A 1 170 ? -10.002 -11.360 -7.312 1.00 95.81 170 VAL A CA 1
ATOM 1278 C C . VAL A 1 170 ? -9.065 -10.345 -7.939 1.00 95.81 170 VAL A C 1
ATOM 1280 O O . VAL A 1 170 ? -9.430 -9.182 -8.074 1.00 95.81 170 VAL A O 1
ATOM 1283 N N . GLN A 1 171 ? -7.894 -10.786 -8.382 1.00 98.50 171 GLN A N 1
ATOM 1284 C CA . GLN A 1 171 ? -6.993 -9.957 -9.172 1.00 98.50 171 GLN A CA 1
ATOM 1285 C C . GLN A 1 171 ? -6.335 -10.785 -10.271 1.00 98.50 171 GLN A C 1
ATOM 1287 O O . GLN A 1 171 ? -5.948 -11.938 -10.055 1.00 98.50 171 GLN A O 1
ATOM 1292 N N . ASP A 1 172 ? -6.251 -10.186 -11.454 1.00 98.62 172 ASP A N 1
ATOM 1293 C CA . ASP A 1 172 ? -5.650 -10.794 -12.633 1.00 98.62 172 ASP A CA 1
ATOM 1294 C C . ASP A 1 172 ? -4.158 -10.430 -12.708 1.00 98.62 172 ASP A C 1
ATOM 1296 O O . ASP A 1 172 ? -3.757 -9.290 -12.452 1.00 98.62 172 ASP A O 1
ATOM 1300 N N . PHE A 1 173 ? -3.347 -11.425 -13.051 1.00 98.75 173 PHE A N 1
ATOM 1301 C CA . PHE A 1 173 ? -1.906 -11.362 -13.280 1.00 98.75 173 PHE A CA 1
ATOM 1302 C C . PHE A 1 173 ? -1.611 -11.923 -14.673 1.00 98.75 173 PHE A C 1
ATOM 1304 O O . PHE A 1 173 ? -2.469 -12.568 -15.278 1.00 98.75 173 PHE A O 1
ATOM 1311 N N . GLU A 1 174 ? -0.410 -11.695 -15.201 1.00 98.25 174 GLU A N 1
ATOM 1312 C CA . GLU A 1 174 ? -0.074 -12.100 -16.577 1.00 98.25 174 GLU A CA 1
ATOM 1313 C C . GLU A 1 174 ? -0.284 -13.597 -16.835 1.00 98.25 174 GLU A C 1
ATOM 1315 O O . GLU A 1 174 ? -0.721 -13.972 -17.922 1.00 98.25 174 GLU A O 1
ATOM 1320 N N . HIS A 1 175 ? -0.013 -14.455 -15.846 1.00 97.75 175 HIS A N 1
ATOM 1321 C CA . HIS A 1 175 ? -0.079 -15.910 -16.020 1.00 97.75 175 HIS A CA 1
ATOM 1322 C C . HIS A 1 175 ? -1.193 -16.588 -15.216 1.00 97.75 175 HIS A C 1
ATOM 1324 O O . HIS A 1 175 ? -1.345 -17.808 -15.286 1.00 97.75 175 HIS A O 1
ATOM 1330 N N . THR A 1 176 ? -1.966 -15.845 -14.419 1.00 98.38 176 THR A N 1
ATOM 1331 C CA . THR A 1 176 ? -3.032 -16.426 -13.591 1.00 98.38 176 THR A CA 1
ATOM 1332 C C . THR A 1 176 ? -4.004 -15.370 -13.083 1.00 98.38 176 THR A C 1
ATOM 1334 O O . THR A 1 176 ? -3.684 -14.194 -12.986 1.00 98.38 176 THR A O 1
ATOM 1337 N N . THR A 1 177 ? -5.162 -15.815 -12.610 1.00 98.50 177 THR A N 1
ATOM 1338 C CA . THR A 1 177 ? -6.000 -15.042 -11.690 1.00 98.50 177 THR A CA 1
ATOM 1339 C C . THR A 1 177 ? -5.808 -15.577 -10.273 1.00 98.50 177 THR A C 1
ATOM 1341 O O . THR A 1 177 ? -5.858 -16.790 -10.052 1.00 98.50 177 THR A O 1
ATOM 1344 N N . ILE A 1 178 ? -5.600 -14.695 -9.295 1.00 97.31 178 ILE A N 1
ATOM 1345 C CA . ILE A 1 178 ? -5.711 -15.055 -7.878 1.00 97.31 178 ILE A CA 1
ATOM 1346 C C . ILE A 1 178 ? -7.112 -14.701 -7.415 1.00 97.31 178 ILE A C 1
ATOM 1348 O O . ILE A 1 178 ? -7.611 -13.609 -7.666 1.00 97.31 178 ILE A O 1
ATOM 1352 N N . SER A 1 179 ? -7.739 -15.637 -6.710 1.00 95.19 179 SER A N 1
ATOM 1353 C CA . SER A 1 179 ? -9.029 -15.423 -6.079 1.00 95.19 179 SER A CA 1
ATOM 1354 C C . SER A 1 179 ? -9.013 -15.994 -4.671 1.00 95.19 179 SER A C 1
ATOM 1356 O O . SER A 1 179 ? -8.762 -17.188 -4.491 1.00 95.19 179 SER A O 1
ATOM 1358 N N . VAL A 1 180 ? -9.327 -15.166 -3.682 1.00 86.31 180 VAL A N 1
ATOM 1359 C CA . VAL A 1 180 ? -9.325 -15.507 -2.253 1.00 86.31 180 VAL A CA 1
ATOM 1360 C C . VAL A 1 180 ? -10.668 -15.159 -1.621 1.00 86.31 180 VAL A C 1
ATOM 1362 O O . VAL A 1 180 ? -11.318 -14.220 -2.083 1.00 86.31 180 VAL A O 1
ATOM 1365 N N . PRO A 1 181 ? -11.134 -15.910 -0.608 1.00 82.75 181 PRO A N 1
ATOM 1366 C CA . PRO A 1 181 ? -12.271 -15.483 0.192 1.00 82.75 181 PRO A CA 1
ATOM 1367 C C . PRO A 1 181 ? -12.031 -14.088 0.764 1.00 82.75 181 PRO A C 1
ATOM 1369 O O . PRO A 1 181 ? -10.930 -13.735 1.185 1.00 82.75 181 PRO A O 1
ATOM 1372 N N . ARG A 1 182 ? -13.085 -13.288 0.762 1.00 72.81 182 ARG A N 1
ATOM 1373 C CA . ARG A 1 182 ? -13.094 -11.974 1.391 1.00 72.81 182 ARG A CA 1
ATOM 1374 C C . ARG A 1 182 ? -13.082 -12.154 2.912 1.00 72.81 182 ARG A C 1
ATOM 1376 O O . ARG A 1 182 ? -13.848 -12.968 3.421 1.00 72.81 182 ARG A O 1
ATOM 1383 N N . GLY A 1 183 ? -12.183 -11.451 3.599 1.00 63.12 183 GLY A N 1
ATOM 1384 C CA . GLY A 1 183 ? -11.884 -11.683 5.017 1.00 63.12 183 GLY A CA 1
ATOM 1385 C C . GLY A 1 183 ? -10.785 -12.722 5.285 1.00 63.12 183 GLY A C 1
ATOM 1386 O O . GLY A 1 183 ? -10.513 -13.009 6.442 1.00 63.12 183 GLY A O 1
ATOM 1387 N N . GLU A 1 184 ? -10.121 -13.284 4.262 1.00 55.44 184 GLU A N 1
ATOM 1388 C CA . GLU A 1 184 ? -8.786 -13.859 4.493 1.00 55.44 184 GLU A CA 1
ATOM 1389 C C . GLU A 1 184 ? -7.792 -12.701 4.706 1.00 55.44 184 GLU A C 1
ATOM 1391 O O . GLU A 1 184 ? -7.831 -11.702 3.998 1.00 55.44 184 GLU A O 1
ATOM 1396 N N . GLY A 1 185 ? -6.919 -12.804 5.700 1.00 58.66 185 GLY A N 1
ATOM 1397 C CA . GLY A 1 185 ? -5.980 -11.767 6.136 1.00 58.66 185 GLY A CA 1
ATOM 1398 C C . GLY A 1 185 ? -5.520 -12.116 7.551 1.00 58.66 185 GLY A C 1
ATOM 1399 O O . GLY A 1 185 ? -6.208 -12.872 8.230 1.00 58.66 185 GLY A O 1
ATOM 1400 N N . ALA A 1 186 ? -4.346 -11.660 7.992 1.00 55.59 186 ALA A N 1
ATOM 1401 C CA . ALA A 1 186 ? -4.017 -11.792 9.411 1.00 55.59 186 ALA A CA 1
ATOM 1402 C C . ALA A 1 186 ? -5.027 -10.953 10.206 1.00 55.59 186 ALA A C 1
ATOM 1404 O O . ALA A 1 186 ? -5.220 -9.779 9.883 1.00 55.59 186 ALA A O 1
ATOM 1405 N N . ASP A 1 187 ? -5.678 -11.552 11.203 1.00 62.84 187 ASP A N 1
ATOM 1406 C CA . ASP A 1 187 ? -6.589 -10.820 12.080 1.00 62.84 187 ASP A CA 1
ATOM 1407 C C . ASP A 1 187 ? -5.848 -9.630 12.710 1.00 62.84 187 ASP A C 1
ATOM 1409 O O . ASP A 1 187 ? -4.709 -9.752 13.175 1.00 62.84 187 ASP A O 1
ATOM 1413 N N . SER A 1 188 ? -6.489 -8.464 12.712 1.00 71.25 188 SER A N 1
ATOM 1414 C CA . SER A 1 188 ? -6.009 -7.291 13.438 1.00 71.25 188 SER A CA 1
ATOM 1415 C C . SER A 1 188 ? -6.446 -7.368 14.902 1.00 71.25 188 SER A C 1
ATOM 1417 O O . SER A 1 188 ? -7.420 -8.037 15.252 1.00 71.25 188 SER A O 1
ATOM 1419 N N . LEU A 1 189 ? -5.728 -6.677 15.790 1.00 76.69 189 LEU A N 1
ATOM 1420 C CA . LEU A 1 189 ? -6.129 -6.549 17.191 1.00 76.69 189 LEU A CA 1
ATOM 1421 C C . LEU A 1 189 ? -6.676 -5.149 17.447 1.00 76.69 189 LEU A C 1
ATOM 1423 O O . LEU A 1 189 ? -6.025 -4.151 17.144 1.00 76.69 189 LEU A O 1
ATOM 1427 N N . GLY A 1 190 ? -7.845 -5.076 18.078 1.00 85.19 190 GLY A N 1
ATOM 1428 C CA . GLY A 1 190 ? -8.418 -3.831 18.572 1.00 85.19 190 GLY A CA 1
ATOM 1429 C C . GLY A 1 190 ? -8.575 -3.848 20.087 1.00 85.19 190 GLY A C 1
ATOM 1430 O O . GLY A 1 190 ? -9.211 -4.740 20.642 1.00 85.19 190 GLY A O 1
ATOM 1431 N N . LEU A 1 191 ? -8.047 -2.830 20.764 1.00 89.62 191 LEU A N 1
ATOM 1432 C CA . LEU A 1 191 ? -8.351 -2.545 22.164 1.00 89.62 191 LEU A CA 1
ATOM 1433 C C . LEU A 1 191 ? -9.291 -1.340 22.239 1.00 89.62 191 LEU A C 1
ATOM 1435 O O . LEU A 1 191 ? -8.996 -0.276 21.700 1.00 89.62 191 LEU A O 1
ATOM 1439 N N . ARG A 1 192 ? -10.394 -1.473 22.977 1.00 92.50 192 ARG A N 1
ATOM 1440 C CA . ARG A 1 192 ? -11.314 -0.366 23.270 1.00 92.50 192 ARG A CA 1
ATOM 1441 C C . ARG A 1 192 ? -11.164 0.093 24.722 1.00 92.50 192 ARG A C 1
ATOM 1443 O O . ARG A 1 192 ? -11.248 -0.720 25.639 1.00 92.50 192 ARG A O 1
ATOM 1450 N N . ARG A 1 193 ? -11.031 1.404 24.943 1.00 90.06 193 ARG A N 1
ATOM 1451 C CA . ARG A 1 193 ? -11.204 2.061 26.254 1.00 90.06 193 ARG A CA 1
ATOM 1452 C C . ARG A 1 193 ? -12.195 3.213 26.123 1.00 90.06 193 ARG A C 1
ATOM 1454 O O . ARG A 1 193 ? -11.878 4.261 25.567 1.00 90.06 193 ARG A O 1
ATOM 1461 N N . GLY A 1 194 ? -13.409 3.024 26.638 1.00 90.88 194 GLY A N 1
ATOM 1462 C CA . GLY A 1 194 ? -14.486 4.006 26.494 1.00 90.88 194 GLY A CA 1
ATOM 1463 C C . GLY A 1 194 ? -14.866 4.212 25.024 1.00 90.88 194 GLY A C 1
ATOM 1464 O O . GLY A 1 194 ? -15.288 3.270 24.360 1.00 90.88 194 GLY A O 1
ATOM 1465 N N . ALA A 1 195 ? -14.730 5.439 24.516 1.00 90.81 195 ALA A N 1
ATOM 1466 C CA . ALA A 1 195 ? -14.962 5.765 23.103 1.00 90.81 195 ALA A CA 1
ATOM 1467 C C . ALA A 1 195 ? -13.682 5.713 22.243 1.00 90.81 195 ALA A C 1
ATOM 1469 O O . ALA A 1 195 ? -13.741 6.016 21.053 1.00 90.81 195 ALA A O 1
ATOM 1470 N N . THR A 1 196 ? -12.538 5.363 22.837 1.00 92.38 196 THR A N 1
ATOM 1471 C CA . THR A 1 196 ? -11.240 5.317 22.156 1.00 92.38 196 THR A CA 1
ATOM 1472 C C . THR A 1 196 ? -10.913 3.893 21.723 1.00 92.38 196 THR A C 1
ATOM 1474 O O . THR A 1 196 ? -11.014 2.958 22.524 1.00 92.38 196 THR A O 1
ATOM 1477 N N . TYR A 1 197 ? -10.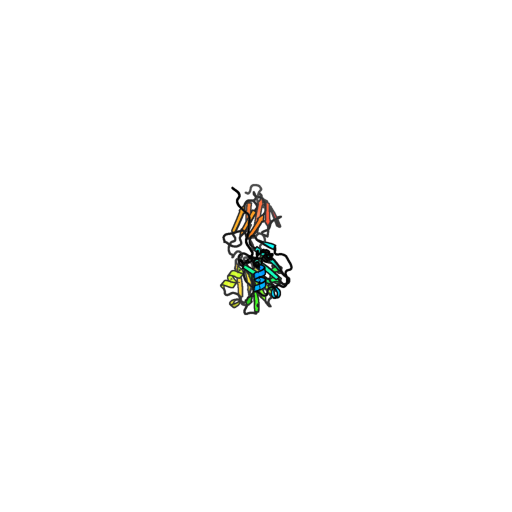489 3.740 20.472 1.00 91.75 197 TYR A N 1
ATOM 1478 C CA . TYR A 1 197 ? -10.067 2.481 19.866 1.00 91.75 197 TYR A CA 1
ATOM 1479 C C . TYR A 1 197 ? -8.602 2.582 19.487 1.00 91.75 197 TYR A C 1
ATOM 1481 O O . TYR A 1 197 ? -8.197 3.536 18.829 1.00 91.75 197 TYR A O 1
ATOM 1489 N N . TYR A 1 198 ? -7.848 1.578 19.903 1.00 89.62 198 TYR A N 1
ATOM 1490 C CA . TYR A 1 198 ? -6.438 1.380 19.623 1.00 89.62 198 TYR A CA 1
ATOM 1491 C C . TYR A 1 198 ? -6.346 0.162 18.715 1.00 89.62 198 TYR A C 1
ATOM 1493 O O . TYR A 1 198 ? -6.605 -0.958 19.159 1.00 89.62 198 TYR A O 1
ATOM 1501 N N . LEU A 1 199 ? -6.060 0.384 17.442 1.00 87.81 199 LEU A N 1
ATOM 1502 C CA . LEU A 1 199 ? -6.108 -0.642 16.414 1.00 87.81 199 LEU A CA 1
ATOM 1503 C C . LEU A 1 199 ? -4.700 -0.968 15.956 1.00 87.81 199 LEU A C 1
ATOM 1505 O O . LEU A 1 199 ? -3.855 -0.085 15.776 1.00 87.81 199 LEU A O 1
ATOM 1509 N N . LYS A 1 200 ? -4.448 -2.260 15.800 1.00 81.88 200 LYS A N 1
ATOM 1510 C CA . LYS A 1 200 ? -3.152 -2.787 15.429 1.00 81.88 200 LYS A CA 1
ATOM 1511 C C . LYS A 1 200 ? -3.298 -3.717 14.242 1.00 81.88 200 LYS A C 1
ATOM 1513 O O . LYS A 1 200 ? -3.971 -4.739 14.326 1.00 81.88 200 LYS A O 1
ATOM 1518 N N . ASN A 1 201 ? -2.616 -3.360 13.162 1.00 74.00 201 ASN A N 1
ATOM 1519 C CA . ASN A 1 201 ? -2.642 -4.101 11.903 1.00 74.00 201 ASN A CA 1
ATOM 1520 C C . ASN A 1 201 ? -1.611 -5.248 11.880 1.00 74.00 201 ASN A C 1
ATOM 1522 O O . ASN A 1 201 ? -1.443 -5.912 10.866 1.00 74.00 201 ASN A O 1
ATOM 1526 N N . GLU A 1 202 ? -0.933 -5.483 13.008 1.00 65.31 202 GLU A N 1
ATOM 1527 C CA . GLU A 1 202 ? 0.011 -6.577 13.238 1.00 65.31 202 GLU A CA 1
ATOM 1528 C C . GLU A 1 202 ? -0.077 -7.070 14.692 1.00 65.31 202 GLU A C 1
ATOM 1530 O O . GLU A 1 202 ? -0.241 -6.285 15.629 1.00 65.31 202 GLU A O 1
ATOM 1535 N N . ILE A 1 203 ? 0.071 -8.377 14.907 1.00 71.19 203 ILE A N 1
ATOM 1536 C CA . ILE A 1 203 ? 0.091 -8.975 16.250 1.00 71.19 203 ILE A CA 1
ATOM 1537 C C . ILE A 1 203 ? 1.530 -8.965 16.785 1.00 71.19 203 ILE A C 1
ATOM 1539 O O . ILE A 1 203 ? 2.236 -9.971 16.772 1.00 71.19 203 ILE A O 1
ATOM 1543 N N . SER A 1 204 ? 1.977 -7.792 17.234 1.00 68.69 204 SER A N 1
ATOM 1544 C CA . SER A 1 204 ? 3.301 -7.550 17.827 1.00 68.69 204 SER A CA 1
ATOM 1545 C C . SER A 1 204 ? 3.173 -6.793 19.165 1.00 68.69 204 SER A C 1
ATOM 1547 O O . SER A 1 204 ? 2.112 -6.229 19.455 1.00 68.69 204 SER A O 1
ATOM 1549 N N . PRO A 1 205 ? 4.210 -6.734 20.022 1.00 70.00 205 PRO A N 1
ATOM 1550 C CA . PRO A 1 205 ? 4.270 -5.778 21.134 1.00 70.00 205 PRO A CA 1
ATOM 1551 C C . PRO A 1 205 ? 4.377 -4.320 20.653 1.00 70.00 205 PRO A C 1
ATOM 1553 O O . PRO A 1 205 ? 4.664 -4.056 19.489 1.00 70.00 205 PRO A O 1
ATOM 1556 N N . GLY A 1 206 ? 4.142 -3.351 21.540 1.00 67.56 206 GLY A N 1
ATOM 1557 C CA . GLY A 1 206 ? 4.229 -1.922 21.213 1.00 67.56 206 GLY A CA 1
ATOM 1558 C C . GLY A 1 206 ? 2.902 -1.309 20.766 1.00 67.56 206 GLY A C 1
ATOM 1559 O O . GLY A 1 206 ? 1.833 -1.890 20.952 1.00 67.56 206 GLY A O 1
ATOM 1560 N N . GLU A 1 207 ? 2.975 -0.118 20.190 1.00 71.25 207 GLU A N 1
ATOM 1561 C CA . GLU A 1 207 ? 1.855 0.826 20.161 1.00 71.25 207 GLU A CA 1
ATOM 1562 C C . GLU A 1 207 ? 0.827 0.539 19.066 1.00 71.25 207 GLU A C 1
ATOM 1564 O O . GLU A 1 207 ? 1.049 -0.269 18.158 1.00 71.25 207 GLU A O 1
ATOM 1569 N N . ALA A 1 208 ? -0.344 1.157 19.208 1.00 79.44 208 ALA A N 1
ATOM 1570 C CA . ALA A 1 208 ? -1.396 1.045 18.211 1.00 79.44 208 ALA A CA 1
ATOM 1571 C C . ALA A 1 208 ? -0.974 1.760 16.926 1.00 79.44 208 ALA A C 1
ATOM 1573 O O . ALA A 1 208 ? -0.358 2.824 16.977 1.00 79.44 208 ALA A O 1
ATOM 1574 N N . HIS A 1 209 ? -1.330 1.179 15.783 1.00 77.88 209 HIS A N 1
ATOM 1575 C CA . HIS A 1 209 ? -1.132 1.825 14.489 1.00 77.88 209 HIS A CA 1
ATOM 1576 C C . HIS A 1 209 ? -2.094 3.000 14.341 1.00 77.88 209 HIS A C 1
ATOM 1578 O O . HIS A 1 209 ? -1.676 4.103 14.001 1.00 77.88 209 HIS A O 1
ATOM 1584 N N . ASP A 1 210 ? -3.358 2.776 14.697 1.00 81.12 210 ASP A N 1
ATOM 1585 C CA . ASP A 1 210 ? -4.399 3.789 14.640 1.00 81.12 210 ASP A CA 1
ATOM 1586 C C . ASP A 1 210 ? -5.025 3.969 16.022 1.00 81.12 210 ASP A C 1
ATOM 1588 O O . ASP A 1 210 ? -5.412 3.006 16.686 1.00 81.12 210 ASP A O 1
ATOM 1592 N N . THR A 1 211 ? -5.140 5.221 16.462 1.00 89.94 211 THR A N 1
ATOM 1593 C CA . THR A 1 211 ? -5.918 5.582 17.650 1.00 89.94 211 THR A CA 1
ATOM 1594 C C . THR A 1 211 ? -7.033 6.523 17.234 1.00 89.94 211 THR A C 1
ATOM 1596 O O . THR A 1 211 ? -6.775 7.649 16.812 1.00 89.94 211 THR A O 1
ATOM 1599 N N . ILE A 1 212 ? -8.281 6.073 17.354 1.00 92.06 212 ILE A N 1
ATOM 1600 C CA . ILE A 1 212 ? -9.456 6.850 16.948 1.00 92.06 212 ILE A CA 1
ATOM 1601 C C . ILE A 1 212 ? -10.452 6.985 18.093 1.00 92.06 212 ILE A C 1
ATOM 1603 O O . ILE A 1 212 ? -10.570 6.104 18.943 1.00 92.06 212 ILE A O 1
ATOM 1607 N N . VAL A 1 213 ? -11.205 8.084 18.098 1.00 92.75 213 VAL A N 1
ATOM 1608 C CA . VAL A 1 213 ? -12.329 8.288 19.019 1.00 92.75 213 VAL A CA 1
ATOM 1609 C C . VAL A 1 213 ? -13.623 8.269 18.219 1.00 92.75 213 VAL A C 1
ATOM 1611 O O . VAL A 1 213 ? -13.818 9.102 17.331 1.00 92.75 213 VAL A O 1
ATOM 1614 N N . TYR A 1 214 ? -14.511 7.326 18.531 1.00 93.50 214 TYR A N 1
ATOM 1615 C CA . TYR A 1 214 ? -15.796 7.192 17.851 1.00 93.50 214 TYR A CA 1
ATOM 1616 C C . TYR A 1 214 ? -16.916 6.740 18.797 1.00 93.50 214 TYR A C 1
ATOM 1618 O O . TYR A 1 214 ? -16.785 5.780 19.559 1.00 93.50 214 TYR A O 1
ATOM 1626 N N . GLY A 1 215 ? -18.046 7.443 18.733 1.00 93.25 215 GLY A N 1
ATOM 1627 C CA . GLY A 1 215 ? -19.186 7.217 19.619 1.00 93.25 215 GLY A CA 1
ATOM 1628 C C . GLY A 1 215 ? -18.973 7.743 21.039 1.00 93.25 215 GLY A C 1
ATOM 1629 O O . GLY A 1 215 ? -18.232 8.697 21.276 1.00 93.25 215 GLY A O 1
ATOM 1630 N N . ARG A 1 216 ? -19.690 7.140 21.987 1.00 92.06 216 ARG A N 1
ATOM 1631 C CA . ARG A 1 216 ? -19.693 7.479 23.416 1.00 92.06 216 ARG A CA 1
ATOM 1632 C C . ARG A 1 216 ? -19.262 6.269 24.243 1.00 92.06 216 ARG A C 1
ATOM 1634 O O . ARG A 1 216 ? -19.356 5.126 23.801 1.00 92.06 216 ARG A O 1
ATOM 1641 N N . SER A 1 217 ? -18.815 6.510 25.474 1.00 89.62 217 SER A N 1
ATOM 1642 C CA . SER A 1 217 ? -18.333 5.448 26.373 1.00 89.62 217 SER A CA 1
ATOM 1643 C C . SER A 1 217 ? -19.384 4.376 26.682 1.00 89.62 217 SER A C 1
ATOM 1645 O O . SER A 1 217 ? -19.013 3.224 26.877 1.00 89.62 217 SER A O 1
ATOM 1647 N N . GLY A 1 218 ? -20.670 4.742 26.698 1.00 88.38 218 GLY A N 1
ATOM 1648 C CA . GLY A 1 218 ? -21.786 3.827 26.953 1.00 88.38 218 GLY A CA 1
ATOM 1649 C C . GLY A 1 218 ? -22.365 3.137 25.715 1.00 88.38 218 GLY A C 1
ATOM 1650 O O . GLY A 1 218 ? -23.306 2.365 25.858 1.00 88.38 218 GLY A O 1
ATOM 1651 N N . ASP A 1 219 ? -21.853 3.412 24.512 1.00 93.56 219 ASP A N 1
ATOM 1652 C CA . ASP A 1 219 ? -22.380 2.768 23.308 1.00 93.56 219 ASP A CA 1
ATOM 1653 C C . ASP A 1 219 ? -21.914 1.298 23.230 1.00 93.56 219 ASP A C 1
ATOM 1655 O O . ASP A 1 219 ? -20.774 0.961 23.586 1.00 93.56 219 ASP A O 1
ATOM 1659 N N . VAL A 1 220 ? -22.774 0.419 22.713 1.00 91.75 220 VAL A N 1
ATOM 1660 C CA . VAL A 1 220 ? -22.380 -0.945 22.323 1.00 91.75 220 VAL A CA 1
ATOM 1661 C C . VAL A 1 220 ? -21.639 -0.858 20.994 1.00 91.75 220 VAL A C 1
ATOM 1663 O O . VAL A 1 220 ? -22.039 -0.103 20.115 1.00 91.75 220 VAL A O 1
ATOM 1666 N N . VAL A 1 221 ? -20.553 -1.609 20.834 1.00 92.75 221 VAL A N 1
ATOM 1667 C CA . VAL A 1 221 ? -19.765 -1.597 19.595 1.00 92.75 221 VAL A CA 1
ATOM 1668 C C . VAL A 1 221 ? -19.984 -2.885 18.843 1.00 92.75 221 VAL A C 1
ATOM 1670 O O . VAL A 1 221 ? -19.927 -3.965 19.423 1.00 92.75 221 VAL A O 1
ATOM 1673 N N . LEU A 1 222 ? -20.196 -2.737 17.545 1.00 92.25 222 LEU A N 1
ATOM 1674 C CA . LEU A 1 222 ? -20.273 -3.812 16.581 1.00 92.25 222 LEU A CA 1
ATOM 1675 C C . LEU A 1 222 ? -19.168 -3.594 15.550 1.00 92.25 222 LEU A C 1
ATOM 1677 O O . LEU A 1 222 ? -18.881 -2.457 15.166 1.00 92.25 222 LEU A O 1
ATOM 1681 N N . VAL A 1 223 ? -18.560 -4.689 15.114 1.00 90.31 223 VAL A N 1
ATOM 1682 C CA . VAL A 1 223 ? -17.502 -4.699 14.105 1.00 90.31 223 VAL A CA 1
ATOM 1683 C C . VAL A 1 223 ? -17.989 -5.537 12.937 1.00 90.31 223 VAL A C 1
ATOM 1685 O O . VAL A 1 223 ? -18.580 -6.596 13.148 1.00 90.31 223 VAL A O 1
ATOM 1688 N N . GLY A 1 224 ? -17.787 -5.032 11.728 1.00 86.44 224 GLY A N 1
ATOM 1689 C CA . GLY A 1 224 ? -18.150 -5.744 10.515 1.00 86.44 224 GLY A CA 1
ATOM 1690 C C . GLY A 1 224 ? -18.031 -4.872 9.278 1.00 86.44 224 GLY A C 1
ATOM 1691 O O . GLY A 1 224 ? -17.826 -3.663 9.359 1.00 86.44 224 GLY A O 1
ATOM 1692 N N . ASP A 1 225 ? -18.171 -5.503 8.128 1.00 83.94 225 ASP A N 1
ATOM 1693 C CA . ASP A 1 225 ? -18.218 -4.854 6.828 1.00 83.94 225 ASP A CA 1
ATOM 1694 C C . ASP A 1 225 ? -19.644 -4.368 6.522 1.00 83.94 225 ASP A C 1
ATOM 1696 O O . ASP A 1 225 ? -20.519 -5.125 6.095 1.00 83.94 225 ASP A O 1
ATOM 1700 N N . TRP A 1 226 ? -19.899 -3.088 6.787 1.00 84.12 226 TRP A N 1
ATOM 1701 C CA . TRP A 1 226 ? -21.243 -2.507 6.692 1.00 84.12 226 TRP A CA 1
ATOM 1702 C C . TRP A 1 226 ? -21.609 -2.005 5.292 1.00 84.12 226 TRP A C 1
ATOM 1704 O O . TRP A 1 226 ? -22.789 -1.764 5.020 1.00 84.12 226 TRP A O 1
ATOM 1714 N N . ASP A 1 227 ? -20.621 -1.819 4.415 1.00 80.69 227 ASP A N 1
ATOM 1715 C CA . ASP A 1 227 ? -20.795 -1.239 3.081 1.00 80.69 227 ASP A CA 1
ATOM 1716 C C . ASP A 1 227 ? -20.519 -2.211 1.935 1.00 80.69 227 ASP A C 1
ATOM 1718 O O . ASP A 1 227 ? -20.696 -1.857 0.768 1.00 80.69 227 ASP A O 1
ATOM 1722 N N . GLY A 1 228 ? -20.146 -3.452 2.242 1.00 73.81 228 GLY A N 1
ATOM 1723 C CA . GLY A 1 228 ? -19.889 -4.427 1.203 1.00 73.81 228 GLY A CA 1
ATOM 1724 C C . GLY A 1 228 ? -18.559 -4.177 0.490 1.00 73.81 228 GLY A C 1
ATOM 1725 O O . GLY A 1 228 ? -18.354 -4.706 -0.606 1.00 73.81 228 GLY A O 1
ATOM 1726 N N . THR A 1 229 ? -17.581 -3.538 1.138 1.00 69.75 229 THR A N 1
ATOM 1727 C CA . THR A 1 229 ? -16.197 -3.439 0.634 1.00 69.75 229 THR A CA 1
ATOM 1728 C C . THR A 1 229 ? -15.285 -4.569 1.112 1.00 69.75 229 THR A C 1
ATOM 1730 O O . THR A 1 229 ? -14.434 -5.031 0.355 1.00 69.75 229 THR A O 1
ATOM 1733 N N . GLY A 1 230 ? -15.528 -5.114 2.304 1.00 66.50 230 GLY A N 1
ATOM 1734 C CA . GLY A 1 230 ? -14.822 -6.281 2.852 1.00 66.50 230 GLY A CA 1
ATOM 1735 C C . GLY A 1 230 ? -13.760 -5.913 3.856 1.00 66.50 230 GLY A C 1
ATOM 1736 O O . GLY A 1 230 ? -12.967 -6.764 4.245 1.00 66.50 230 GLY A O 1
ATOM 1737 N N . THR A 1 231 ? -13.749 -4.642 4.240 1.00 73.00 231 THR A N 1
ATOM 1738 C CA . THR A 1 231 ? -13.008 -4.135 5.380 1.00 73.00 231 THR A CA 1
ATOM 1739 C C . THR A 1 231 ? -13.977 -4.019 6.542 1.00 73.00 231 THR A C 1
ATOM 1741 O O . THR A 1 231 ? -14.989 -3.331 6.433 1.00 73.00 231 THR A O 1
ATOM 1744 N N . ASP A 1 232 ? -13.654 -4.662 7.659 1.00 82.81 232 ASP A N 1
ATOM 1745 C CA . ASP A 1 232 ? -14.436 -4.484 8.873 1.00 82.81 232 ASP A CA 1
ATOM 1746 C C . ASP A 1 232 ? -14.207 -3.087 9.455 1.00 82.81 232 ASP A C 1
ATOM 1748 O O . ASP A 1 232 ? -13.076 -2.620 9.618 1.00 82.81 232 ASP A O 1
ATOM 1752 N N . THR A 1 233 ? -15.299 -2.411 9.793 1.00 89.75 233 THR A N 1
ATOM 1753 C CA . THR A 1 233 ? -15.288 -1.084 10.402 1.00 89.75 233 THR A CA 1
ATOM 1754 C C . THR A 1 233 ? -16.221 -1.021 11.607 1.00 89.75 233 THR A C 1
ATOM 1756 O O . THR A 1 233 ? -16.894 -1.989 11.979 1.00 89.75 233 THR A O 1
ATOM 1759 N N . LEU A 1 234 ? -16.225 0.128 12.285 1.00 92.56 234 LEU A N 1
ATOM 1760 C CA . LEU A 1 234 ? -16.958 0.307 13.531 1.00 92.56 234 LEU A CA 1
ATOM 1761 C C . LEU A 1 234 ? -18.393 0.769 13.283 1.00 92.56 234 LEU A C 1
ATOM 1763 O O . LEU A 1 234 ? -18.642 1.743 12.573 1.00 92.56 234 LEU A O 1
ATOM 1767 N N . THR A 1 235 ? -19.320 0.138 13.994 1.00 95.19 235 THR A N 1
ATOM 1768 C CA . THR A 1 235 ? -20.662 0.663 14.233 1.00 95.19 235 THR A CA 1
ATOM 1769 C C . THR A 1 235 ? -20.879 0.802 15.730 1.00 95.19 235 THR A C 1
ATOM 1771 O O . THR A 1 235 ? -20.593 -0.118 16.496 1.00 95.19 235 THR A O 1
ATOM 1774 N N . VAL A 1 236 ? -21.408 1.947 16.163 1.00 95.00 236 VAL A N 1
ATOM 1775 C CA . VAL A 1 236 ? -21.825 2.137 17.557 1.00 95.00 236 VAL A CA 1
ATOM 1776 C C . VAL A 1 236 ? -23.342 2.099 17.658 1.00 95.00 236 VAL A C 1
ATOM 1778 O O . VAL A 1 236 ? -24.049 2.776 16.911 1.00 95.00 236 VAL A O 1
ATOM 1781 N N . ARG A 1 237 ? -23.846 1.293 18.590 1.00 94.12 237 ARG A N 1
ATOM 1782 C CA . ARG A 1 237 ? -25.264 1.131 18.881 1.00 94.12 237 ARG A CA 1
ATOM 1783 C C . ARG A 1 237 ? -25.630 1.877 20.160 1.00 94.12 237 ARG A C 1
ATOM 1785 O O . ARG A 1 237 ? -25.054 1.638 21.223 1.00 94.12 237 ARG A O 1
ATOM 1792 N N . ARG A 1 238 ? -26.637 2.742 20.045 1.00 92.19 238 ARG A N 1
ATOM 1793 C CA . ARG A 1 238 ? -27.234 3.516 21.134 1.00 92.19 238 ARG A CA 1
ATOM 1794 C C . ARG A 1 238 ? -28.739 3.270 21.159 1.00 92.19 238 ARG A C 1
ATOM 1796 O O . ARG A 1 238 ? -29.499 3.879 20.409 1.00 92.19 238 ARG A O 1
ATOM 1803 N N . GLY A 1 239 ? -29.168 2.330 21.999 1.00 90.31 239 GLY A N 1
ATOM 1804 C CA . GLY A 1 239 ? -30.538 1.817 21.958 1.00 90.31 239 GLY A CA 1
ATOM 1805 C C . GLY A 1 239 ? -30.841 1.199 20.589 1.00 90.31 239 GLY A C 1
ATOM 1806 O O . GLY A 1 239 ? -30.163 0.263 20.164 1.00 90.31 239 GLY A O 1
ATOM 1807 N N . ARG A 1 240 ? -31.825 1.754 19.876 1.00 90.44 240 ARG A N 1
ATOM 1808 C CA . ARG A 1 240 ? -32.206 1.330 18.515 1.00 90.44 240 ARG A CA 1
ATOM 1809 C C . ARG A 1 240 ? -31.447 2.038 17.389 1.00 90.44 240 ARG A C 1
ATOM 1811 O O . ARG A 1 240 ? -31.720 1.775 16.222 1.00 90.44 240 ARG A O 1
ATOM 1818 N N . GLU A 1 241 ? -30.559 2.975 17.716 1.00 94.12 241 GLU A N 1
ATOM 1819 C CA . GLU A 1 241 ? -29.766 3.718 16.732 1.00 94.12 241 GLU A CA 1
ATOM 1820 C C . GLU A 1 241 ? -28.436 3.021 16.481 1.00 94.12 241 GLU A C 1
ATOM 1822 O O . GLU A 1 241 ? -27.686 2.751 17.416 1.00 94.12 241 GLU A O 1
ATOM 1827 N N . TYR A 1 242 ? -28.129 2.776 15.214 1.00 95.31 242 TYR A N 1
ATOM 1828 C CA . TYR A 1 242 ? -26.877 2.203 14.740 1.00 95.31 242 TYR A CA 1
ATOM 1829 C C . TYR A 1 242 ? -26.168 3.265 13.914 1.00 95.31 242 TYR A C 1
ATOM 1831 O O . TYR A 1 242 ? -26.590 3.596 12.805 1.00 95.31 242 TYR A O 1
ATOM 1839 N N . HIS A 1 243 ? -25.108 3.827 14.479 1.00 96.62 243 HIS A N 1
ATOM 1840 C CA . HIS A 1 243 ? -24.256 4.810 13.832 1.00 96.62 243 HIS A CA 1
ATOM 1841 C C . HIS A 1 243 ? -23.112 4.064 13.151 1.00 96.62 243 HIS A C 1
ATOM 1843 O O . HIS A 1 243 ? -22.173 3.616 13.809 1.00 96.62 243 HIS A O 1
ATOM 1849 N N . VAL A 1 244 ? -23.250 3.888 11.843 1.00 95.75 244 VAL A N 1
ATOM 1850 C CA . VAL A 1 244 ? -22.341 3.123 10.996 1.00 95.75 244 VAL A CA 1
ATOM 1851 C C . VAL A 1 244 ? -21.249 4.036 10.465 1.00 95.75 244 VAL A C 1
ATOM 1853 O O . VAL A 1 244 ? -21.528 5.148 9.996 1.00 95.75 244 VAL A O 1
ATOM 1856 N N . LYS A 1 245 ? -20.014 3.542 10.500 1.00 92.56 245 LYS A N 1
ATOM 1857 C CA . LYS A 1 245 ? -18.877 4.164 9.837 1.00 92.56 245 LYS A CA 1
ATOM 1858 C C . LYS A 1 245 ? -18.276 3.201 8.826 1.00 92.56 245 LYS A C 1
ATOM 1860 O O . LYS A 1 245 ? -18.021 2.054 9.163 1.00 92.56 245 LYS A O 1
ATOM 1865 N N . ASN A 1 246 ? -17.998 3.677 7.622 1.00 87.19 246 ASN A N 1
ATOM 1866 C CA . ASN A 1 246 ? -17.392 2.904 6.530 1.00 87.19 246 ASN A CA 1
ATOM 1867 C C . ASN A 1 246 ? -15.873 3.126 6.452 1.00 87.19 246 ASN A C 1
ATOM 1869 O O . ASN A 1 246 ? -15.198 2.747 5.500 1.00 87.19 246 ASN A O 1
ATOM 1873 N N . SER A 1 247 ? -15.313 3.785 7.467 1.00 85.75 247 SER A N 1
ATOM 1874 C CA . SER A 1 247 ? -13.878 3.950 7.638 1.00 85.75 247 SER A CA 1
ATOM 1875 C C . SER A 1 247 ? -13.500 3.903 9.113 1.00 85.75 247 SER A C 1
ATOM 1877 O O . SER A 1 247 ? -14.278 4.276 9.992 1.00 85.75 247 SER A O 1
ATOM 1879 N N . ILE A 1 248 ? -12.268 3.481 9.382 1.00 85.38 248 ILE A N 1
ATOM 1880 C CA . ILE A 1 248 ? -11.641 3.591 10.695 1.00 85.38 248 ILE A CA 1
ATOM 1881 C C . ILE A 1 248 ? -11.152 5.034 10.871 1.00 85.38 248 ILE A C 1
ATOM 1883 O O . ILE A 1 248 ? -10.025 5.383 10.538 1.00 85.38 248 ILE A O 1
ATOM 1887 N N . SER A 1 249 ? -12.042 5.914 11.323 1.00 86.88 249 SER A N 1
ATOM 1888 C CA . SER A 1 249 ? -11.715 7.318 11.585 1.00 86.88 249 SER A CA 1
ATOM 1889 C C . SER A 1 249 ? -12.608 7.915 12.678 1.00 86.88 249 SER A C 1
ATOM 1891 O O . SER A 1 249 ? -13.604 7.320 13.096 1.00 86.88 249 SER A O 1
ATOM 1893 N N . ALA A 1 250 ? -12.255 9.102 13.168 1.00 87.56 250 ALA A N 1
ATOM 1894 C CA . ALA A 1 250 ? -13.093 9.856 14.099 1.00 87.56 250 ALA A CA 1
ATOM 1895 C C . ALA A 1 250 ? -14.227 10.614 13.375 1.00 87.56 250 ALA A C 1
ATOM 1897 O O . ALA A 1 250 ? -14.325 10.627 12.147 1.00 87.56 250 ALA A O 1
ATOM 1898 N N . GLY A 1 251 ? -15.103 11.272 14.139 1.00 87.44 251 GLY A N 1
ATOM 1899 C CA . GLY A 1 251 ? -16.142 12.165 13.607 1.00 87.44 251 GLY A CA 1
ATOM 1900 C C . GLY A 1 251 ? -17.509 11.506 13.415 1.00 87.44 251 GLY A C 1
ATOM 1901 O O . GLY A 1 251 ? -17.775 10.438 13.964 1.00 87.44 251 GLY A O 1
ATOM 1902 N N . VAL A 1 252 ? -18.391 12.165 12.655 1.00 90.88 252 VAL A N 1
ATOM 1903 C CA . VAL A 1 252 ? -19.795 11.748 12.477 1.00 90.88 252 VAL A CA 1
ATOM 1904 C C . VAL A 1 252 ? -19.926 10.398 11.764 1.00 90.88 252 VAL A C 1
ATOM 1906 O O . VAL A 1 252 ? -18.998 9.932 11.103 1.00 90.88 252 VAL A O 1
ATOM 1909 N N . ALA A 1 253 ? -21.074 9.749 11.952 1.00 94.25 253 ALA A N 1
ATOM 1910 C CA . ALA A 1 253 ? -21.411 8.514 11.254 1.00 94.25 253 ALA A CA 1
ATOM 1911 C C . ALA A 1 253 ? -21.662 8.780 9.767 1.00 94.25 253 ALA A C 1
ATOM 1913 O O . ALA A 1 253 ? -22.249 9.806 9.424 1.00 94.25 253 ALA A O 1
ATOM 1914 N N . ASP A 1 254 ? -21.283 7.827 8.920 1.00 92.00 254 ASP A N 1
ATOM 1915 C CA . ASP A 1 254 ? -21.604 7.860 7.490 1.00 92.00 254 ASP A CA 1
ATOM 1916 C C . ASP A 1 254 ? -23.083 7.522 7.263 1.00 92.00 254 ASP A C 1
ATOM 1918 O O . ASP A 1 254 ? -23.724 8.031 6.343 1.00 92.00 254 ASP A O 1
ATOM 1922 N N . LYS A 1 255 ? -23.656 6.682 8.136 1.00 94.31 255 LYS A N 1
ATOM 1923 C CA . LYS A 1 255 ? -25.070 6.304 8.094 1.00 94.31 255 LYS A CA 1
ATOM 1924 C C . LYS A 1 255 ? -25.626 6.090 9.498 1.00 94.31 255 LYS A C 1
ATOM 1926 O O . LYS A 1 255 ? -24.948 5.556 10.370 1.00 94.31 255 LYS A O 1
ATOM 1931 N N . VAL A 1 256 ? -26.884 6.476 9.710 1.00 95.69 256 VAL A N 1
ATOM 1932 C CA . VAL A 1 256 ? -27.632 6.154 10.934 1.00 95.69 256 VAL A CA 1
ATOM 1933 C C . VAL A 1 256 ? -28.824 5.287 10.564 1.00 95.69 256 VAL A C 1
ATOM 1935 O O . VAL A 1 256 ? -29.619 5.652 9.698 1.00 95.69 256 VAL A O 1
ATOM 1938 N N . ILE A 1 257 ? -28.926 4.123 11.197 1.00 94.25 257 ILE A N 1
ATOM 1939 C CA . ILE A 1 257 ? -29.999 3.154 10.975 1.00 94.25 257 ILE A CA 1
ATOM 1940 C C . ILE A 1 257 ? -30.782 2.996 12.274 1.00 94.25 257 ILE A C 1
ATOM 1942 O O . ILE A 1 257 ? -30.197 2.875 13.347 1.00 94.25 257 ILE A O 1
ATOM 1946 N N . TYR A 1 258 ? -32.107 2.973 12.169 1.00 92.88 258 TYR A N 1
ATOM 1947 C CA . TYR A 1 258 ? -32.999 2.644 13.275 1.00 92.88 258 TYR A CA 1
ATOM 1948 C C . TYR A 1 258 ? -33.447 1.195 13.121 1.00 92.88 258 TYR A C 1
ATOM 1950 O O . TYR A 1 258 ? -34.092 0.857 12.129 1.00 92.88 258 TYR A O 1
ATOM 1958 N N . TYR A 1 259 ? -33.091 0.339 14.074 1.00 87.56 259 TYR A N 1
ATOM 1959 C CA . TYR A 1 259 ? -33.416 -1.083 14.019 1.00 87.56 259 TYR A CA 1
ATOM 1960 C C . TYR A 1 259 ? -33.703 -1.647 15.414 1.00 87.56 259 TYR A C 1
ATOM 1962 O O . TYR A 1 259 ? -33.108 -1.219 16.400 1.00 87.56 259 TYR A O 1
ATOM 1970 N N . GLY A 1 260 ? -34.622 -2.611 15.482 1.00 83.56 260 GLY A N 1
ATOM 1971 C CA . GLY A 1 260 ? -35.101 -3.195 16.735 1.00 83.56 260 GLY A CA 1
ATOM 1972 C C . GLY A 1 260 ? -36.229 -2.403 17.404 1.00 83.56 260 GLY A C 1
ATOM 1973 O O . GLY A 1 260 ? -36.615 -1.305 16.984 1.00 83.56 260 GLY A O 1
ATOM 1974 N N . ARG A 1 261 ? -36.793 -3.003 18.451 1.00 79.81 261 ARG A N 1
ATOM 1975 C CA . ARG A 1 261 ? -37.787 -2.394 19.340 1.00 79.81 261 ARG A CA 1
ATOM 1976 C C . ARG A 1 261 ? -37.090 -1.532 20.402 1.00 79.81 261 ARG A C 1
ATOM 1978 O O . ARG A 1 261 ? -35.901 -1.712 20.648 1.00 79.81 261 ARG A O 1
ATOM 1985 N N . PRO A 1 262 ? -37.806 -0.586 21.039 1.00 75.62 262 PRO A N 1
ATOM 1986 C CA . PRO A 1 262 ? -37.220 0.297 22.053 1.00 75.62 262 PRO A CA 1
ATOM 1987 C C . PRO A 1 262 ? -36.547 -0.435 23.221 1.00 75.62 262 PRO A C 1
ATOM 1989 O O . PRO A 1 262 ? -35.583 0.089 23.770 1.00 75.62 262 PRO A O 1
ATOM 1992 N N . ASP A 1 263 ? -37.033 -1.634 23.546 1.00 79.31 263 ASP A N 1
ATOM 1993 C CA . ASP A 1 263 ? -36.592 -2.422 24.700 1.00 79.31 263 ASP A CA 1
ATOM 1994 C C . ASP A 1 263 ? -35.605 -3.541 24.327 1.00 79.31 263 ASP A C 1
ATOM 1996 O O . ASP A 1 263 ? -35.198 -4.316 25.190 1.00 79.31 263 ASP A O 1
ATOM 2000 N N . ASP A 1 264 ? -35.212 -3.644 23.052 1.00 72.06 264 ASP A N 1
ATOM 2001 C CA . ASP A 1 264 ? -34.183 -4.597 22.642 1.00 72.06 264 ASP A CA 1
ATOM 2002 C C . ASP A 1 264 ? -32.825 -4.098 23.164 1.00 72.06 264 ASP A C 1
ATOM 2004 O O . ASP A 1 264 ? -32.415 -2.971 22.865 1.00 72.06 264 ASP A O 1
ATOM 2008 N N . THR A 1 265 ? -32.093 -4.934 23.907 1.00 61.59 265 THR A N 1
ATOM 2009 C CA . THR A 1 265 ? -30.756 -4.634 24.463 1.00 61.59 265 THR A CA 1
ATOM 2010 C C . THR A 1 265 ? -29.714 -5.613 23.979 1.00 61.59 265 THR A C 1
ATOM 2012 O O . THR A 1 265 ? -30.003 -6.825 23.997 1.00 61.59 265 THR A O 1
#

Radius of gyration: 34.18 Å; chains: 1; bounding box: 123×70×91 Å

InterPro domains:
  IPR013207 LGFP [PF08310] (105-152)

Secondary structure (DSSP, 8-state):
--------------------------------------HHHHHHHHTTHHHHH-SB-S--EEEETTEEEEEETTEEEEEETTEEEEEEHHHHHHHHHTTTHHHH-SB-S--EE-TTS-EEEEETTEEEEEETTEEEEEETTHHHHHHHTTHHHHH--B-S--EEETTEEEEEBSS-EEEEETT-SPPPEEEEETTEEEEESSS-SS--SEEEE-S-TT-EEEEE-SSSSS--EEEEEETTEEEE-SSS-SSS-SEEEE-S-TT--

Sequence (265 aa):
MHRRSPAFLLLAAAASLATVLSLTTPATAAPEDEEPVGPLNTWMFNNDGEDVLGGETSARYQIGLNAYAQEHQKGRLYATPVGVHAVYGNVYSAFVRQGGHGKMGFPTSSQSVTESGARLQEFQLGAMFVSPHGSFPVRFPVYGRYEARGGARILGVPTGPERVVGNRLVQDFEHTTISVPRGEGADSLGLRRGATYYLKNEISPGEAHDTIVYGRSGDVVLVGDWDGTGTDTLTVRRGREYHVKNSISAGVADKVIYYGRPDDT

Foldseek 3Di:
DDDDDDDDDDDDDDDDDDDDPPPPPPPPPDPPPPPPCPQQSVCCVVPVVCVFFNDWPDDWDDPFPAKIWTHGPFWIWIQHPLGIETQGHPSRVLQVVCVHCVRQNAWNDYWDADPLRWIWTHHPFFIWIADPLGIETQGPPRRVVQVVQPHCVPQNAWNDYWDDDPQWTWTHHPRDIDIDGQPPAPDWDWDDDQQWIQIDNDDDDDGGSDIAGEDGRPWDWDWDQPPPPRHIDIWTHDQQWIQDDNDNHYDGGPDIDGDDDNPDD

Organism: NCBI:txid1622177

pLDDT: mean 82.94, std 19.91, range [28.05, 98.75]